Protein AF-A0A7C4GH98-F1 (afdb_monomer_lite)

Secondary structure (DSSP, 8-state):
--HHHHHHHHHHHHHHHHHHHHHHTT--HHHHHHHTT--HHHHHHHHHHHHTT--SS--HHHHHHHHHHTT--THHHHHHHHHHHTSPPHHHHHHHHHHHHHHTTS-HHHHHHHHHHHHHHHHHHHHTTPPPPPHHHHHHHHHHHHHHHHHHHHHHHHHHHHHHTTTTSS---HHHHHHHHHHHHHHHHHHHHHTTSPTTHHHHHHHHTTGGGTTTS-HHHHHHHHHHHHHHHHHHH-TTSPPPP---

pLDDT: mean 88.52, std 10.38, range [43.59, 98.62]

Sequence (248 aa):
MGRESVASGLLAGLGRRLAGLRRAAGLSQAELVRRMDRKARTAQPLVSRLERGKEPNPGLFLILDYLRACRAGPEDIAAVLRGYTSRPIASSERGTEEVARVAAGLPRRLQREVERQDWREVVCRGRSGREPEDVETRVQRARNRAAAVERRARVLATVGRELNAGTIGFEPTWVQRRVLLQHGAKVWSICLRTRRSRPGRREALLAQAPEWLKGYMPAAAVGFVQSLVVELFETMENPERPEPERRR

InterPro domains:
  IPR001387 Cro/C1-type, helix-turn-helix domain [cd00093] (15-77)
  IPR010982 Lambda repressor-like, DNA-binding domain superfamily [G3DSA:1.10.260.40] (5-80)
  IPR010982 Lambda repressor-like, DNA-binding domain superfamily [SSF47413] (12-78)

Organism: NCBI:txid2052148

Foldseek 3Di:
DDPCVLLLQLQQLQLCLLVVLCVVLVHDLQQLCVLLVHDRVPVSVVNVCSNRSNPNCQDPSNSVSSCVSSVHDPVSCVVSVCVNVVDDPPQLVLLLVLLLVLLVPDDPVLSCVLSVVSVVVQVVCVVVVHDDDGSVVSNVVSNVSRVLVVLLVVLLVVLLVCLCVCVLVDNDDPVRNVVLSVLLSVLLVLCVVCVPPDPPSSVVVLVCSCVVCVPVDDPSSSVVSNVSSVLSSVCVVPVPDPDPDPDD

Radius of gyration: 31.23 Å; chains: 1; bounding box: 67×38×84 Å

Structure (mmCIF, N/CA/C/O backbone):
data_AF-A0A7C4GH98-F1
#
_entry.id   AF-A0A7C4GH98-F1
#
loop_
_atom_site.group_PDB
_atom_site.id
_atom_site.type_symbol
_atom_site.label_atom_id
_atom_site.label_alt_id
_atom_site.label_comp_id
_atom_site.label_asym_id
_atom_site.label_entity_id
_atom_site.label_seq_id
_atom_site.pdbx_PDB_ins_code
_atom_site.Cartn_x
_atom_site.Cartn_y
_atom_site.Cartn_z
_atom_site.occupancy
_atom_site.B_iso_or_equiv
_atom_site.auth_seq_id
_atom_site.auth_comp_id
_atom_site.auth_asym_id
_atom_site.auth_atom_id
_atom_site.pdbx_PDB_model_num
ATOM 1 N N . MET A 1 1 ? -10.941 4.403 1.320 1.00 49.25 1 MET A N 1
ATOM 2 C CA . MET A 1 1 ? -11.985 4.220 2.362 1.00 49.25 1 MET A CA 1
ATOM 3 C C . MET A 1 1 ? -11.772 5.308 3.398 1.00 49.25 1 MET A C 1
ATOM 5 O O . MET A 1 1 ? -10.668 5.403 3.910 1.00 49.25 1 MET A O 1
ATOM 9 N N . GLY A 1 2 ? -12.756 6.175 3.649 1.00 59.88 2 GLY A N 1
ATOM 10 C CA . GLY A 1 2 ? -12.572 7.340 4.526 1.00 59.88 2 GLY A CA 1
ATOM 11 C C . GLY A 1 2 ? -12.254 6.953 5.976 1.00 59.88 2 GLY A C 1
ATOM 12 O O . GLY A 1 2 ? -12.732 5.928 6.459 1.00 59.88 2 GLY A O 1
ATOM 13 N N . ARG A 1 3 ? -11.472 7.782 6.686 1.00 59.00 3 ARG A N 1
ATOM 14 C CA . ARG A 1 3 ? -11.099 7.589 8.108 1.00 59.00 3 ARG A CA 1
ATOM 15 C C . ARG A 1 3 ? -12.303 7.338 9.023 1.00 59.00 3 ARG A C 1
ATOM 17 O O . ARG A 1 3 ? -12.194 6.590 9.992 1.00 59.00 3 ARG A O 1
ATOM 24 N N . GLU A 1 4 ? -13.458 7.896 8.672 1.00 64.75 4 GLU A N 1
ATOM 25 C CA . GLU A 1 4 ? -14.732 7.669 9.362 1.00 64.75 4 GLU A CA 1
ATOM 26 C C . GLU A 1 4 ? -15.140 6.190 9.380 1.00 64.75 4 GLU A C 1
ATOM 28 O O . GLU A 1 4 ? -15.624 5.697 10.395 1.00 64.75 4 GLU A O 1
ATOM 33 N N . SER A 1 5 ? -14.853 5.438 8.313 1.00 75.81 5 SER A N 1
ATOM 34 C CA . SER A 1 5 ? -15.159 4.005 8.233 1.00 75.81 5 SER A CA 1
ATOM 35 C C . SER A 1 5 ? -14.342 3.175 9.226 1.00 75.81 5 SER A C 1
ATOM 37 O O . SER A 1 5 ? -14.789 2.113 9.657 1.00 75.81 5 SER A O 1
ATOM 39 N N . VAL A 1 6 ? -13.142 3.636 9.582 1.00 77.19 6 VAL A N 1
ATOM 40 C CA . VAL A 1 6 ? -12.192 2.902 10.426 1.00 77.19 6 VAL A CA 1
ATOM 41 C C . VAL A 1 6 ? -12.518 3.080 11.901 1.00 77.19 6 VAL A C 1
ATOM 43 O O . VAL A 1 6 ? -12.674 2.092 12.619 1.00 77.19 6 VAL A O 1
ATOM 46 N N . ALA A 1 7 ? -12.661 4.333 12.337 1.00 81.00 7 ALA A N 1
ATOM 47 C CA . ALA A 1 7 ? -13.049 4.653 13.707 1.00 81.00 7 ALA A CA 1
ATOM 48 C C . ALA A 1 7 ? -14.444 4.090 14.024 1.00 81.00 7 ALA A C 1
ATOM 50 O O . ALA A 1 7 ? -14.638 3.475 15.071 1.00 81.00 7 ALA A O 1
ATOM 51 N N . SER A 1 8 ? -15.380 4.189 13.071 1.00 85.56 8 SER A N 1
ATOM 52 C CA . SER A 1 8 ? -16.706 3.569 13.175 1.00 85.56 8 SER A CA 1
ATOM 53 C C . SER A 1 8 ? -16.619 2.047 13.350 1.00 85.56 8 SER A C 1
ATOM 55 O O . SER A 1 8 ? -17.304 1.476 14.199 1.00 85.56 8 SER A O 1
ATOM 57 N N . GLY A 1 9 ? -15.705 1.381 12.633 1.00 90.81 9 GLY A N 1
ATOM 58 C CA . GLY A 1 9 ? -15.454 -0.054 12.783 1.00 90.81 9 GLY A CA 1
ATOM 59 C C . GLY A 1 9 ? -14.957 -0.448 14.180 1.00 90.81 9 GLY A C 1
ATOM 60 O O . GLY A 1 9 ? -15.476 -1.406 14.760 1.00 90.81 9 GLY A O 1
ATOM 61 N N . LEU A 1 10 ? -14.000 0.306 14.741 1.00 93.50 10 LEU A N 1
ATOM 62 C CA . LEU A 1 10 ? -13.506 0.100 16.109 1.00 93.50 10 LEU A CA 1
ATOM 63 C C . LEU A 1 10 ? -14.633 0.276 17.132 1.00 93.50 10 LEU A C 1
ATOM 65 O O . LEU A 1 10 ? -14.855 -0.617 17.949 1.00 93.50 10 LEU A O 1
ATOM 69 N N . LEU A 1 11 ? -15.355 1.398 17.077 1.00 95.50 11 LEU A N 1
ATOM 70 C CA . LEU A 1 11 ? -16.422 1.708 18.030 1.00 95.50 11 LEU A CA 1
ATOM 71 C C . LEU A 1 11 ? -17.551 0.677 17.960 1.00 95.50 11 LEU A C 1
ATOM 73 O O . LEU A 1 11 ? -18.023 0.210 18.995 1.00 95.50 11 LEU A O 1
ATOM 77 N N . ALA A 1 12 ? -17.946 0.253 16.757 1.00 95.56 12 ALA A N 1
ATOM 78 C CA . ALA A 1 12 ? -18.945 -0.794 16.575 1.00 95.56 12 ALA A CA 1
ATOM 79 C C . ALA A 1 12 ? -18.469 -2.152 17.119 1.00 95.56 12 ALA A C 1
ATOM 81 O O . ALA A 1 12 ? -19.243 -2.870 17.754 1.00 95.56 12 ALA A O 1
ATOM 82 N N . GLY A 1 13 ? -17.200 -2.512 16.890 1.00 95.88 13 GLY A N 1
ATOM 83 C CA . GLY A 1 13 ? -16.595 -3.728 17.437 1.00 95.88 13 GLY A CA 1
ATOM 84 C C . GLY A 1 13 ? -16.538 -3.717 18.964 1.00 95.88 13 GLY A C 1
ATOM 85 O O . GLY A 1 13 ? -16.956 -4.683 19.606 1.00 95.88 13 GLY A O 1
ATOM 86 N N . LEU A 1 14 ? -16.091 -2.601 19.541 1.00 97.50 14 LEU A N 1
ATOM 87 C CA . LEU A 1 14 ? -16.014 -2.394 20.983 1.00 97.50 14 LEU A CA 1
ATOM 88 C C . LEU A 1 14 ? -17.406 -2.428 21.621 1.00 97.50 14 LEU A C 1
ATOM 90 O O . LEU A 1 14 ? -17.615 -3.170 22.575 1.00 97.50 14 LEU A O 1
ATOM 94 N N . GLY A 1 15 ? -18.374 -1.700 21.060 1.00 97.88 15 GLY A N 1
ATOM 95 C CA . GLY A 1 15 ? -19.752 -1.664 21.551 1.00 97.88 15 GLY A CA 1
ATOM 96 C C . GLY A 1 15 ? -20.399 -3.048 21.587 1.00 97.88 15 GLY A C 1
ATOM 97 O O . GLY A 1 15 ? -20.938 -3.449 22.621 1.00 97.88 15 GLY A O 1
ATOM 98 N N . ARG A 1 16 ? -20.263 -3.831 20.504 1.00 98.25 16 ARG A N 1
ATOM 99 C CA . ARG A 1 16 ? -20.743 -5.224 20.468 1.00 98.25 16 ARG A CA 1
ATOM 100 C C . ARG A 1 16 ? -20.085 -6.085 21.541 1.00 98.25 16 ARG A C 1
ATOM 102 O O . ARG A 1 16 ? -20.775 -6.882 22.178 1.00 98.25 16 ARG A O 1
ATOM 109 N N . ARG A 1 17 ? -18.772 -5.935 21.747 1.00 98.25 17 ARG A N 1
ATOM 110 C CA . ARG A 1 17 ? -18.044 -6.701 22.763 1.00 98.25 17 ARG A CA 1
ATOM 111 C C . ARG A 1 17 ? -18.504 -6.339 24.175 1.00 98.25 17 ARG A C 1
ATOM 113 O O . ARG A 1 17 ? -18.810 -7.247 24.941 1.00 98.25 17 ARG A O 1
ATOM 120 N N . LEU A 1 18 ? -18.633 -5.049 24.487 1.00 98.44 18 LEU A N 1
ATOM 121 C CA . LEU A 1 18 ? -19.145 -4.562 25.773 1.00 98.44 18 LEU A CA 1
ATOM 122 C C . LEU A 1 18 ? -20.570 -5.067 26.042 1.00 98.44 18 LEU A C 1
ATOM 124 O O . LEU A 1 18 ? -20.832 -5.624 27.105 1.00 98.44 18 LEU A O 1
ATOM 128 N N . ALA A 1 19 ? -21.461 -4.987 25.048 1.00 98.56 19 ALA A N 1
ATOM 129 C CA . ALA A 1 19 ? -22.816 -5.526 25.157 1.00 98.56 19 ALA A CA 1
ATOM 130 C C . ALA A 1 19 ? -22.821 -7.038 25.444 1.00 98.56 19 ALA A C 1
ATOM 132 O O . ALA A 1 19 ? -23.647 -7.519 26.220 1.00 98.56 19 ALA A O 1
ATOM 133 N N . GLY A 1 20 ? -21.900 -7.788 24.829 1.00 98.44 20 GLY A N 1
ATOM 134 C CA . GLY A 1 20 ? -21.694 -9.209 25.105 1.00 98.44 20 GLY A CA 1
ATOM 135 C C . GLY A 1 20 ? -21.276 -9.472 26.553 1.00 98.44 20 GLY A C 1
ATOM 136 O O . GLY A 1 20 ? -21.886 -10.311 27.209 1.00 98.44 20 GLY A O 1
ATOM 137 N N . LEU A 1 21 ? -20.304 -8.712 27.071 1.00 98.44 21 LEU A N 1
ATOM 138 C CA . LEU A 1 21 ? -19.835 -8.823 28.460 1.00 98.44 21 LEU A CA 1
ATOM 139 C C . LEU A 1 21 ? -20.946 -8.513 29.467 1.00 98.44 21 LEU A C 1
ATOM 141 O O . LEU A 1 21 ? -21.142 -9.267 30.417 1.00 98.44 21 LEU A O 1
ATOM 145 N N . ARG A 1 22 ? -21.738 -7.463 29.224 1.00 98.62 22 ARG A N 1
ATOM 146 C CA . ARG A 1 22 ? -22.891 -7.136 30.073 1.00 98.62 22 ARG A CA 1
ATOM 147 C C . ARG A 1 22 ? -23.906 -8.278 30.125 1.00 98.62 22 ARG A C 1
ATOM 149 O O . ARG A 1 22 ? -24.389 -8.613 31.204 1.00 98.62 22 ARG A O 1
ATOM 156 N N . ARG A 1 23 ? -24.244 -8.867 28.971 1.00 98.62 23 ARG A N 1
ATOM 15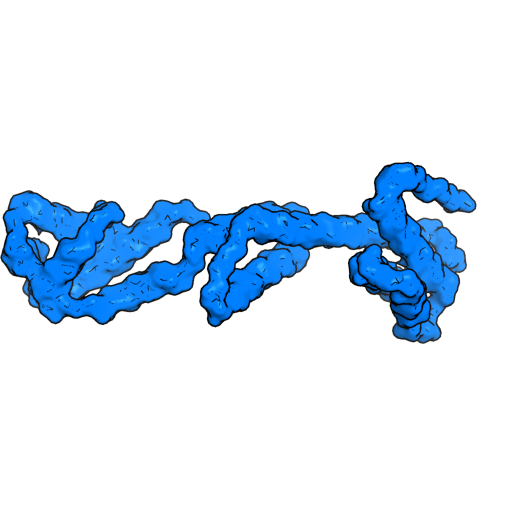7 C CA . ARG A 1 23 ? -25.183 -10.001 28.910 1.00 98.62 23 ARG A CA 1
ATOM 158 C C . ARG A 1 23 ? -24.624 -11.237 29.611 1.00 98.62 23 ARG A C 1
ATOM 160 O O . ARG A 1 23 ? -25.370 -11.881 30.335 1.00 98.62 23 ARG A O 1
ATOM 167 N N . ALA A 1 24 ? -23.334 -11.531 29.445 1.00 98.31 24 ALA A N 1
ATOM 168 C CA . ALA A 1 24 ? -22.670 -12.636 30.138 1.00 98.31 24 ALA A CA 1
ATOM 169 C C . ALA A 1 24 ? -22.674 -12.453 31.667 1.00 98.31 24 ALA A C 1
ATOM 171 O O . ALA A 1 24 ? -22.815 -13.422 32.403 1.00 98.31 24 ALA A O 1
ATOM 172 N N . ALA A 1 25 ? -22.600 -11.207 32.144 1.00 98.06 25 ALA A N 1
ATOM 173 C CA . ALA A 1 25 ? -22.738 -10.866 33.558 1.00 98.06 25 ALA A CA 1
ATOM 174 C C . ALA A 1 25 ? -24.197 -10.866 34.070 1.00 98.06 25 ALA A C 1
ATOM 176 O O . ALA A 1 25 ? -24.424 -10.563 35.242 1.00 98.06 25 ALA A O 1
ATOM 177 N N . GLY A 1 26 ? -25.185 -11.153 33.211 1.00 98.19 26 GLY A N 1
ATOM 178 C CA . GLY A 1 26 ? -26.606 -11.182 33.572 1.00 98.19 26 GLY A CA 1
ATOM 179 C C . GLY A 1 26 ? -27.212 -9.810 33.878 1.00 98.19 26 GLY A C 1
ATOM 180 O O . GLY A 1 26 ? -28.194 -9.734 34.605 1.00 98.19 26 GLY A O 1
ATOM 181 N N . LEU A 1 27 ? -26.631 -8.718 33.365 1.00 98.12 27 LEU A N 1
ATOM 182 C CA . LEU A 1 27 ? -27.070 -7.357 33.689 1.00 98.12 27 LEU A CA 1
ATOM 183 C C . LEU A 1 27 ? -27.956 -6.762 32.598 1.00 98.12 27 LEU A C 1
ATOM 185 O O . LEU A 1 27 ? -27.604 -6.751 31.417 1.00 98.12 27 LEU A O 1
ATOM 189 N N . SER A 1 28 ? -29.068 -6.147 32.987 1.00 97.69 28 SER A N 1
ATOM 190 C CA . SER A 1 28 ? -29.766 -5.160 32.161 1.00 97.69 28 SER A CA 1
ATOM 191 C C . SER A 1 28 ? -28.953 -3.860 32.053 1.00 97.69 28 SER A C 1
ATOM 193 O O . SER A 1 28 ? -28.038 -3.596 32.836 1.00 97.69 28 SER A O 1
ATOM 195 N N . GLN A 1 29 ? -29.284 -2.999 31.084 1.00 97.38 29 GLN A N 1
ATOM 196 C CA . GLN A 1 29 ? -28.626 -1.689 30.969 1.00 97.38 29 GLN A CA 1
ATOM 197 C C . GLN A 1 29 ? -28.879 -0.805 32.202 1.00 97.38 29 GLN A C 1
ATOM 199 O O . GLN A 1 29 ? -27.980 -0.087 32.631 1.00 97.38 29 GLN A O 1
ATOM 204 N N . ALA A 1 30 ? -30.073 -0.877 32.800 1.00 95.94 30 ALA A N 1
ATOM 205 C CA . ALA A 1 30 ? -30.405 -0.124 34.009 1.00 95.94 30 ALA A CA 1
ATOM 206 C C . ALA A 1 30 ? -29.593 -0.601 35.228 1.00 95.94 30 ALA A C 1
ATOM 208 O O . ALA A 1 30 ? -29.089 0.214 35.998 1.00 95.94 30 ALA A O 1
ATOM 209 N N . GLU A 1 31 ? -29.413 -1.915 35.390 1.00 97.44 31 GLU A N 1
ATOM 210 C CA . GLU A 1 31 ? -28.575 -2.482 36.457 1.00 97.44 31 GLU A CA 1
ATOM 211 C C . GLU A 1 31 ? -27.106 -2.135 36.293 1.00 97.44 31 GLU A C 1
ATOM 213 O O . GLU A 1 31 ? -26.454 -1.785 37.275 1.00 97.44 31 GLU A O 1
ATOM 218 N N . LEU A 1 32 ? -26.597 -2.185 35.061 1.00 98.00 32 LEU A N 1
ATOM 219 C CA . LEU A 1 32 ? -25.231 -1.776 34.772 1.00 98.00 32 LEU A CA 1
ATOM 220 C C . LEU A 1 32 ? -24.990 -0.324 35.203 1.00 98.00 32 LEU A C 1
ATOM 222 O O . LEU A 1 32 ? -24.024 -0.046 35.905 1.00 98.00 32 LEU A O 1
ATOM 226 N N . VAL A 1 33 ? -25.893 0.591 34.838 1.00 97.50 33 VAL A N 1
ATOM 227 C CA . VAL A 1 33 ? -25.793 2.008 35.215 1.00 97.50 33 VAL A CA 1
ATOM 228 C C . VAL A 1 33 ? -25.777 2.196 36.734 1.00 97.50 33 VAL A C 1
ATOM 230 O O . VAL A 1 33 ? -24.970 2.979 37.234 1.00 97.50 33 VAL A O 1
ATOM 233 N N . ARG A 1 34 ? -26.612 1.445 37.467 1.00 95.94 34 ARG A N 1
ATOM 234 C CA . ARG A 1 34 ? -26.598 1.440 38.939 1.00 95.94 34 ARG A CA 1
ATOM 235 C C . ARG A 1 34 ? -25.253 0.958 39.490 1.00 95.94 34 ARG A C 1
ATOM 237 O O . ARG A 1 34 ? -24.711 1.591 40.385 1.00 95.94 34 ARG A O 1
ATOM 244 N N . ARG A 1 35 ? -24.680 -0.115 38.933 1.00 97.19 35 ARG A N 1
ATOM 245 C CA . ARG A 1 35 ? -23.370 -0.648 39.359 1.00 97.19 35 ARG A CA 1
ATOM 246 C C . ARG A 1 35 ? -22.188 0.259 39.028 1.00 97.19 35 ARG A C 1
ATOM 248 O O . ARG A 1 35 ? -21.173 0.193 39.708 1.00 97.19 35 ARG A O 1
ATOM 255 N N . MET A 1 36 ? -22.308 1.079 37.991 1.00 96.69 36 MET A N 1
ATOM 256 C CA . MET A 1 36 ? -21.314 2.098 37.652 1.00 96.69 36 MET A CA 1
ATOM 257 C C . MET A 1 36 ? -21.401 3.339 38.557 1.00 96.69 36 MET A C 1
ATOM 259 O O . MET A 1 36 ? -20.630 4.267 38.342 1.00 96.69 36 MET A O 1
ATOM 263 N N . ASP A 1 37 ? -22.343 3.378 39.509 1.00 94.75 37 ASP A N 1
ATOM 264 C CA . ASP A 1 37 ? -22.640 4.529 40.373 1.00 94.75 37 ASP A CA 1
ATOM 265 C C . ASP A 1 37 ? -22.916 5.821 39.580 1.00 94.75 37 ASP A C 1
ATOM 267 O O . ASP A 1 37 ? -22.396 6.906 39.841 1.00 94.75 37 ASP A O 1
ATOM 271 N N . ARG A 1 38 ? -23.724 5.699 38.518 1.00 90.56 38 ARG A N 1
ATOM 272 C CA . ARG A 1 38 ? -24.094 6.826 37.649 1.00 90.56 38 ARG A CA 1
ATOM 273 C C . ARG A 1 38 ? -25.588 7.107 37.716 1.00 90.56 38 ARG A C 1
ATOM 275 O O . ARG A 1 38 ? -26.419 6.204 37.790 1.00 90.56 38 ARG A O 1
ATOM 282 N N . LYS A 1 39 ? -25.953 8.388 37.608 1.00 83.94 39 LYS A N 1
ATOM 283 C CA . LYS A 1 39 ? -27.355 8.837 37.606 1.00 83.94 39 LYS A CA 1
ATOM 284 C C . LYS A 1 39 ? -28.126 8.220 36.428 1.00 83.94 39 LYS A C 1
ATOM 286 O O . LYS A 1 39 ? -27.838 8.509 35.265 1.00 83.94 39 LYS A O 1
ATOM 291 N N . ALA A 1 40 ? -29.145 7.414 36.736 1.00 71.06 40 ALA A N 1
ATOM 292 C CA . ALA A 1 40 ? -29.865 6.578 35.770 1.00 71.06 40 ALA A CA 1
ATOM 293 C C . ALA A 1 40 ? -30.424 7.339 34.553 1.00 71.06 40 ALA A C 1
ATOM 295 O O . ALA A 1 40 ? -30.266 6.886 33.418 1.00 71.06 40 ALA A O 1
ATOM 296 N N . ARG A 1 41 ? -31.013 8.525 34.780 1.00 74.50 41 ARG A N 1
ATOM 297 C CA . ARG A 1 41 ? -31.737 9.296 33.751 1.00 74.50 41 ARG A CA 1
ATOM 298 C C . ARG A 1 41 ? -30.869 9.690 32.551 1.00 74.50 41 ARG A C 1
ATOM 300 O O . ARG A 1 41 ? -31.377 9.776 31.439 1.00 74.50 41 ARG A O 1
ATOM 307 N N . THR A 1 42 ? -29.574 9.926 32.755 1.00 85.50 42 THR A N 1
ATOM 308 C CA . THR A 1 42 ? -28.646 10.346 31.689 1.00 85.50 42 THR A CA 1
ATOM 309 C C . THR A 1 42 ? -27.692 9.235 31.262 1.00 85.50 42 THR A C 1
ATOM 311 O O . THR A 1 42 ? -27.236 9.218 30.117 1.00 85.50 42 THR A O 1
ATOM 314 N N . ALA A 1 43 ? -27.415 8.278 32.147 1.00 90.06 43 ALA A N 1
ATOM 315 C CA . ALA A 1 43 ? -26.436 7.231 31.892 1.00 90.06 43 ALA A CA 1
ATOM 316 C C . ALA A 1 43 ? -26.988 6.047 31.078 1.00 90.06 43 ALA A C 1
ATOM 318 O O . ALA A 1 43 ? -26.228 5.426 30.338 1.00 90.06 43 ALA A O 1
ATOM 319 N N . GLN A 1 44 ? -28.294 5.754 31.121 1.00 94.25 44 GLN A N 1
ATOM 320 C CA . GLN A 1 44 ? -28.849 4.659 30.313 1.00 94.25 44 GLN A CA 1
ATOM 321 C C . GLN A 1 44 ? -28.786 4.933 28.792 1.00 94.25 44 GLN A C 1
ATOM 323 O O . GLN A 1 44 ? -28.313 4.059 28.058 1.00 94.25 44 GLN A O 1
ATOM 328 N N . PRO A 1 45 ? -29.154 6.129 28.276 1.00 96.31 45 PRO A N 1
ATOM 329 C CA . PRO A 1 45 ? -28.939 6.462 26.865 1.00 96.31 45 PRO A CA 1
ATOM 330 C C . PRO A 1 45 ? -27.463 6.418 26.450 1.00 96.31 45 PRO A C 1
ATOM 332 O O . PRO A 1 45 ? -27.158 5.999 25.333 1.00 96.31 45 PRO A O 1
ATOM 335 N N . LEU A 1 46 ? -26.550 6.811 27.348 1.00 95.88 46 LEU A N 1
ATOM 336 C CA . LEU A 1 46 ? -25.103 6.733 27.131 1.00 95.88 46 LEU A CA 1
ATOM 337 C C . LEU A 1 46 ? -24.646 5.280 26.947 1.00 95.88 46 LEU A C 1
ATOM 339 O O . LEU A 1 46 ? -24.010 4.972 25.943 1.00 95.88 46 LEU A O 1
ATOM 343 N N . VAL A 1 47 ? -25.032 4.374 27.852 1.00 97.06 47 VAL A N 1
ATOM 344 C CA . VAL A 1 47 ? -24.748 2.931 27.733 1.00 97.06 47 VAL A CA 1
ATOM 345 C C . VAL A 1 47 ? -25.313 2.367 26.427 1.00 97.06 47 VAL A C 1
ATOM 347 O O . VAL A 1 47 ? -24.622 1.648 25.709 1.00 97.06 47 VAL A O 1
ATOM 350 N N . SER A 1 48 ? -26.539 2.749 26.059 1.00 97.56 48 SER A N 1
ATOM 351 C CA . SER A 1 48 ? -27.161 2.324 24.799 1.00 97.56 48 SER A CA 1
ATOM 352 C C . SER A 1 48 ? -26.412 2.822 23.554 1.00 97.56 48 SER A C 1
ATOM 354 O O . SER A 1 48 ? -26.320 2.105 22.554 1.00 97.56 48 SER A O 1
ATOM 356 N N . ARG A 1 49 ? -25.868 4.046 23.560 1.00 97.50 49 ARG A N 1
ATOM 357 C CA . ARG A 1 49 ? -25.007 4.531 22.465 1.00 97.50 49 ARG A CA 1
ATOM 358 C C . ARG A 1 49 ? -23.665 3.809 22.446 1.00 97.50 49 ARG A C 1
ATOM 360 O O . ARG A 1 49 ? -23.247 3.382 21.371 1.00 97.50 49 ARG A O 1
ATOM 367 N N . LEU A 1 50 ? -23.046 3.617 23.609 1.00 97.56 50 LEU A N 1
ATOM 368 C CA . LEU A 1 50 ? -21.772 2.918 23.762 1.00 97.56 50 LEU A CA 1
ATOM 369 C C . LEU A 1 50 ? -21.846 1.487 23.209 1.00 97.56 50 LEU A C 1
ATOM 371 O O . LEU A 1 50 ? -21.043 1.115 22.361 1.00 97.56 50 LEU A O 1
ATOM 375 N N . GLU A 1 51 ? -22.865 0.716 23.597 1.00 98.38 51 GLU A N 1
ATOM 376 C CA . GLU A 1 51 ? -23.081 -0.665 23.129 1.00 98.38 51 GLU A CA 1
ATOM 377 C C . GLU A 1 51 ? -23.346 -0.767 21.621 1.00 98.38 51 GLU A C 1
ATOM 379 O O . GLU A 1 51 ? -23.063 -1.789 20.998 1.00 98.38 51 GLU A O 1
ATOM 384 N N . ARG A 1 52 ? -23.870 0.298 21.008 1.00 97.81 52 ARG A N 1
ATOM 385 C CA . ARG A 1 52 ? -24.084 0.375 19.556 1.00 97.81 52 ARG A CA 1
ATOM 386 C C . ARG A 1 52 ? -22.874 0.922 18.797 1.00 97.81 52 ARG A C 1
ATOM 388 O O . ARG A 1 52 ? -22.952 1.040 17.578 1.00 97.81 52 ARG A O 1
ATOM 395 N N . GLY A 1 53 ? -21.796 1.294 19.491 1.00 96.88 53 GLY A N 1
ATOM 396 C CA . GLY A 1 53 ? -20.649 1.976 18.889 1.00 96.88 53 GLY A CA 1
ATOM 397 C C . GLY A 1 53 ? -20.978 3.372 18.355 1.00 96.88 53 GLY A C 1
ATOM 398 O O . GLY A 1 53 ? -20.305 3.859 17.456 1.00 96.88 53 GLY A O 1
ATOM 399 N N . LYS A 1 54 ? -22.042 3.998 18.870 1.00 96.56 54 LYS A N 1
ATOM 400 C CA . LYS A 1 54 ? -22.517 5.334 18.472 1.00 96.56 54 LYS A CA 1
ATOM 401 C C . LYS A 1 54 ? -22.033 6.447 19.400 1.00 96.56 54 LYS A C 1
ATOM 403 O O . LYS A 1 54 ? -22.423 7.594 19.221 1.00 96.56 54 LYS A O 1
ATOM 408 N N . GLU A 1 55 ? -21.244 6.108 20.414 1.00 96.00 55 GLU A N 1
ATOM 409 C CA . GLU A 1 55 ? -20.592 7.091 21.272 1.00 96.00 55 GLU A CA 1
ATOM 410 C C . GLU A 1 55 ? -19.244 7.458 20.626 1.00 96.00 55 GLU A C 1
ATOM 412 O O . GLU A 1 55 ? -18.387 6.580 20.538 1.00 96.00 55 GLU A O 1
ATOM 417 N N . PRO A 1 56 ? -19.058 8.689 20.111 1.00 88.12 56 PRO A N 1
ATOM 418 C CA . PRO A 1 56 ? -17.922 9.027 19.248 1.00 88.12 56 PRO A CA 1
ATOM 419 C C . PRO A 1 56 ? -16.585 9.058 19.993 1.00 88.12 56 PRO A C 1
ATOM 421 O O . PRO A 1 56 ? -15.559 8.735 19.407 1.00 88.12 56 PRO A O 1
ATOM 424 N N . ASN A 1 57 ? -16.598 9.413 21.281 1.00 91.88 57 ASN A N 1
ATOM 425 C CA . ASN A 1 57 ? -15.400 9.541 22.110 1.00 91.88 57 ASN A CA 1
ATOM 426 C C . ASN A 1 57 ? -15.663 8.980 23.515 1.00 91.88 57 ASN A C 1
ATOM 428 O O . ASN A 1 57 ? -15.783 9.746 24.476 1.00 91.88 57 ASN A O 1
ATOM 432 N N . PRO A 1 58 ? -15.801 7.651 23.666 1.00 93.88 58 PRO A N 1
ATOM 433 C CA . PRO A 1 58 ? -15.990 7.067 24.981 1.00 93.88 58 PRO A CA 1
ATOM 434 C C . PRO A 1 58 ? -14.715 7.276 25.804 1.00 93.88 58 PRO A C 1
ATOM 436 O O . PRO A 1 58 ? -13.651 6.762 25.464 1.00 93.88 58 PRO A O 1
ATOM 439 N N . GLY A 1 59 ? -14.814 8.049 26.887 1.00 95.31 59 GLY A N 1
ATOM 440 C CA . GLY A 1 59 ? -13.682 8.268 27.784 1.00 95.31 59 GLY A CA 1
ATOM 441 C C . GLY A 1 59 ? -13.178 6.949 28.376 1.00 95.31 59 GLY A C 1
ATOM 442 O O . GLY A 1 59 ? -13.975 6.066 28.698 1.00 95.31 59 GLY A O 1
ATOM 443 N N . LEU A 1 60 ? -11.863 6.820 28.570 1.00 96.31 60 LEU A N 1
ATOM 444 C CA . LEU A 1 60 ? -11.251 5.594 29.097 1.00 96.31 60 LEU A CA 1
ATOM 445 C C . LEU A 1 60 ? -11.889 5.154 30.425 1.00 96.31 60 LEU A C 1
ATOM 447 O O . LEU A 1 60 ? -12.240 3.989 30.583 1.00 96.31 60 LEU A O 1
ATOM 451 N N . PHE A 1 61 ? -12.132 6.095 31.342 1.00 96.31 61 PHE A N 1
ATOM 452 C CA . PHE A 1 61 ? -12.781 5.811 32.625 1.00 96.31 61 PHE A CA 1
ATOM 453 C C . PHE A 1 61 ? -14.198 5.248 32.477 1.00 96.31 61 PHE A C 1
ATOM 455 O O . PHE A 1 61 ? -14.575 4.367 33.237 1.00 96.31 61 PHE A O 1
ATOM 462 N N . LEU A 1 62 ? -14.964 5.685 31.470 1.00 96.50 62 LEU A N 1
ATOM 463 C CA . LEU A 1 62 ? -16.292 5.129 31.201 1.00 96.50 62 LEU A CA 1
ATOM 464 C C . LEU A 1 62 ? -16.201 3.647 30.815 1.00 96.50 62 LEU A C 1
ATOM 466 O O . LEU A 1 62 ? -17.008 2.842 31.275 1.00 96.50 62 LEU A O 1
ATOM 470 N N . ILE A 1 63 ? -15.217 3.292 29.985 1.00 97.75 63 ILE A N 1
ATOM 471 C CA . ILE A 1 63 ? -14.976 1.906 29.566 1.00 97.75 63 ILE A CA 1
ATOM 472 C C . ILE A 1 63 ? -14.517 1.070 30.767 1.00 97.75 63 ILE A C 1
ATOM 474 O O . ILE A 1 63 ? -15.031 -0.025 30.978 1.00 97.75 63 ILE A O 1
ATOM 478 N N . LEU A 1 64 ? -13.596 1.586 31.584 1.00 97.75 64 LEU A N 1
ATOM 479 C CA . LEU A 1 64 ? -13.101 0.884 32.771 1.00 97.75 64 LEU A CA 1
ATOM 480 C C . LEU A 1 64 ? -14.196 0.684 33.830 1.00 97.75 64 LEU A C 1
ATOM 482 O O . LEU A 1 64 ? -14.317 -0.414 34.370 1.00 97.75 64 LEU A O 1
ATOM 486 N N . ASP A 1 65 ? -15.039 1.690 34.074 1.00 97.75 65 ASP A N 1
ATOM 487 C CA . ASP A 1 65 ? -16.214 1.567 34.946 1.00 97.75 65 ASP A CA 1
ATOM 488 C C . ASP A 1 65 ? -17.182 0.496 34.436 1.00 97.75 65 ASP A C 1
ATOM 490 O O . ASP A 1 65 ? -17.695 -0.299 35.224 1.00 97.75 65 ASP A O 1
ATOM 494 N N . TYR A 1 66 ? -17.413 0.452 33.119 1.00 98.38 66 TYR A N 1
ATOM 495 C CA . TYR A 1 66 ? -18.269 -0.549 32.483 1.00 98.38 66 TYR A CA 1
ATOM 496 C C . TYR A 1 66 ? -17.723 -1.961 32.723 1.00 98.38 66 TYR A C 1
ATOM 498 O O . TYR A 1 66 ? -18.462 -2.845 33.163 1.00 98.38 66 TYR A O 1
ATOM 506 N N . LEU A 1 67 ? -16.430 -2.175 32.451 1.00 98.38 67 LEU A N 1
ATOM 507 C CA . LEU A 1 67 ? -15.766 -3.465 32.655 1.00 98.38 67 LEU A CA 1
ATOM 508 C C . LEU A 1 67 ? -15.819 -3.878 34.130 1.00 98.38 67 LEU A C 1
ATOM 510 O O . LEU A 1 67 ? -16.269 -4.982 34.434 1.00 98.38 67 LEU A O 1
ATOM 514 N N . ARG A 1 68 ? -15.485 -2.961 35.047 1.00 98.12 68 ARG A N 1
ATOM 515 C CA . ARG A 1 68 ? -15.560 -3.177 36.500 1.00 98.12 68 ARG A CA 1
ATOM 516 C C . ARG A 1 68 ? -16.965 -3.585 36.946 1.00 98.12 68 ARG A C 1
ATOM 518 O O . ARG A 1 68 ? -17.112 -4.561 37.679 1.00 98.12 68 ARG A O 1
ATOM 525 N N . ALA A 1 69 ? -18.005 -2.900 36.469 1.00 98.06 69 ALA A N 1
ATOM 526 C CA . ALA A 1 69 ? -19.396 -3.215 36.798 1.00 98.06 69 ALA A CA 1
ATOM 527 C C . ALA A 1 69 ? -19.850 -4.594 36.269 1.00 98.06 69 ALA A C 1
ATOM 529 O O . ALA A 1 69 ? -20.699 -5.249 36.890 1.00 98.06 69 ALA A O 1
ATOM 530 N N . CYS A 1 70 ? -19.249 -5.057 35.167 1.00 98.38 70 CYS A N 1
ATOM 531 C CA . CYS A 1 70 ? -19.437 -6.398 34.606 1.00 98.38 70 CYS A CA 1
ATOM 532 C C . CYS A 1 70 ? -18.503 -7.463 35.212 1.00 98.38 70 CYS A C 1
ATOM 534 O O . CYS A 1 70 ? -18.617 -8.624 34.830 1.00 98.38 70 CYS A O 1
ATOM 536 N N . ARG A 1 71 ? -17.594 -7.097 36.132 1.00 98.12 71 ARG A N 1
ATOM 537 C CA . ARG A 1 71 ? -16.495 -7.957 36.623 1.00 98.12 71 ARG A CA 1
ATOM 538 C C . ARG A 1 71 ? -15.599 -8.504 35.497 1.00 98.12 71 ARG A C 1
ATOM 540 O O . ARG A 1 71 ? -15.084 -9.611 35.596 1.00 98.12 71 ARG A O 1
ATOM 547 N N . ALA A 1 72 ? -15.429 -7.720 34.437 1.00 98.25 72 ALA A N 1
ATOM 548 C CA . ALA A 1 72 ? -14.552 -7.998 33.304 1.00 98.25 72 ALA A CA 1
ATOM 549 C C . ALA A 1 72 ? -13.236 -7.209 33.423 1.00 98.25 72 ALA A C 1
ATOM 551 O O . ALA A 1 72 ? -13.165 -6.204 34.137 1.00 98.25 72 ALA A O 1
ATOM 552 N N . GLY A 1 73 ? -12.204 -7.645 32.700 1.00 97.69 73 GLY A N 1
ATOM 553 C CA . GLY A 1 73 ? -10.890 -7.002 32.651 1.00 97.69 73 GLY A CA 1
ATOM 554 C C . GLY A 1 73 ? -10.534 -6.438 31.267 1.00 97.69 73 GLY A C 1
ATOM 555 O O . GLY A 1 73 ? -11.247 -6.667 30.289 1.00 97.69 73 GLY A O 1
ATOM 556 N N . PRO A 1 74 ? -9.408 -5.712 31.137 1.00 97.69 74 PRO A N 1
ATOM 557 C CA . PRO A 1 74 ? -8.929 -5.211 29.843 1.00 97.69 74 PRO A CA 1
ATOM 558 C C . PRO A 1 74 ? -8.700 -6.312 28.795 1.00 97.69 74 PRO A C 1
ATOM 560 O O . PRO A 1 74 ? -8.929 -6.087 27.605 1.00 97.69 74 PRO A O 1
ATOM 563 N N . GLU A 1 75 ? -8.314 -7.518 29.223 1.00 97.81 75 GLU A N 1
ATOM 564 C CA . GLU A 1 75 ? -8.115 -8.670 28.332 1.00 97.81 75 GLU A CA 1
ATOM 565 C C . GLU A 1 75 ? -9.380 -9.053 27.559 1.00 97.81 75 GLU A C 1
ATOM 567 O O . GLU A 1 75 ? -9.308 -9.462 26.397 1.00 97.81 75 GLU A O 1
ATOM 572 N N . ASP A 1 76 ? -10.556 -8.809 28.140 1.00 98.12 76 ASP A N 1
ATOM 573 C CA . ASP A 1 76 ? -11.830 -9.098 27.496 1.00 98.12 76 ASP A CA 1
ATOM 574 C C . ASP A 1 76 ? -12.087 -8.230 26.264 1.00 98.12 76 ASP A C 1
ATOM 576 O O . ASP A 1 76 ? -12.857 -8.629 25.391 1.00 98.12 76 ASP A O 1
ATOM 580 N N . ILE A 1 77 ? -11.453 -7.061 26.157 1.00 97.75 77 ILE A N 1
ATOM 581 C CA . ILE A 1 77 ? -11.548 -6.180 24.984 1.00 97.75 77 ILE A CA 1
ATOM 582 C C . ILE A 1 77 ? -10.246 -6.127 24.178 1.00 97.75 77 ILE A C 1
ATOM 584 O O . ILE A 1 77 ? -10.218 -5.533 23.097 1.00 97.75 77 ILE A O 1
ATOM 588 N N . ALA A 1 78 ? -9.180 -6.780 24.648 1.00 96.19 78 ALA A N 1
ATOM 589 C CA . ALA A 1 78 ? -7.852 -6.677 24.057 1.00 96.19 78 ALA A CA 1
ATOM 590 C C . ALA A 1 78 ? -7.812 -7.148 22.598 1.00 96.19 78 ALA A C 1
ATOM 592 O O . ALA A 1 78 ? -7.105 -6.557 21.792 1.00 96.19 78 ALA A O 1
ATOM 593 N N . ALA A 1 79 ? -8.610 -8.148 22.211 1.00 95.25 79 ALA A N 1
ATOM 594 C CA . ALA A 1 79 ? -8.703 -8.578 20.813 1.00 95.25 79 ALA A CA 1
ATOM 595 C C . ALA A 1 79 ? -9.209 -7.462 19.877 1.00 95.25 79 ALA A C 1
ATOM 597 O O . ALA A 1 79 ? -8.668 -7.280 18.787 1.00 95.25 79 ALA A O 1
ATOM 598 N N . VAL A 1 80 ? -10.204 -6.682 20.317 1.00 95.50 80 VAL A N 1
ATOM 599 C CA . VAL A 1 80 ? -10.743 -5.547 19.550 1.00 95.50 80 VAL A CA 1
ATOM 600 C C . VAL A 1 80 ? -9.688 -4.448 19.427 1.00 95.50 80 VAL A C 1
ATOM 602 O O . VAL A 1 80 ? -9.452 -3.936 18.333 1.00 95.50 80 VAL A O 1
ATOM 605 N N . LEU A 1 81 ? -9.012 -4.130 20.536 1.00 94.56 81 LEU A N 1
ATOM 606 C CA . LEU A 1 81 ? -7.959 -3.115 20.560 1.00 94.56 81 LEU A CA 1
ATOM 607 C C . LEU A 1 81 ? -6.757 -3.524 19.700 1.00 94.56 81 LEU A C 1
ATOM 609 O O . LEU A 1 81 ? -6.310 -2.725 18.885 1.00 94.56 81 LEU A O 1
ATOM 613 N N . ARG A 1 82 ? -6.298 -4.780 19.798 1.00 92.25 82 ARG A N 1
ATOM 614 C CA . ARG A 1 82 ? -5.229 -5.345 18.954 1.00 92.25 82 ARG A CA 1
ATOM 615 C C . ARG A 1 82 ? -5.582 -5.287 17.471 1.00 92.25 82 ARG A C 1
ATOM 617 O O . ARG A 1 82 ? -4.726 -4.962 16.652 1.00 92.25 82 ARG A O 1
ATOM 624 N N . GLY A 1 83 ? -6.836 -5.555 17.107 1.00 89.00 83 GLY A N 1
ATOM 625 C CA . GLY A 1 83 ? -7.301 -5.417 15.724 1.00 89.00 83 GLY A CA 1
ATOM 626 C C . GLY A 1 83 ? -7.160 -3.991 15.181 1.00 89.00 83 GLY A C 1
ATOM 627 O O . GLY A 1 83 ? -6.856 -3.805 14.008 1.00 89.00 83 GLY A O 1
ATOM 628 N N . TYR A 1 84 ? -7.326 -2.977 16.031 1.00 89.56 84 TYR A N 1
ATOM 629 C CA . TYR A 1 84 ? -7.127 -1.582 15.644 1.00 89.56 84 TYR A CA 1
ATOM 630 C C . TYR A 1 84 ? -5.654 -1.164 15.662 1.00 89.56 84 TYR A C 1
ATOM 632 O O . TYR A 1 84 ? -5.183 -0.562 14.702 1.00 89.56 84 TYR A O 1
ATOM 640 N N . THR A 1 85 ? -4.909 -1.505 16.715 1.00 89.12 85 THR A N 1
ATOM 641 C CA . THR A 1 85 ? -3.501 -1.099 16.868 1.00 89.12 85 THR A CA 1
ATOM 642 C C . THR A 1 85 ? -2.543 -1.847 15.943 1.00 89.12 85 THR A C 1
ATOM 644 O O . THR A 1 85 ? -1.445 -1.364 15.695 1.00 89.12 85 THR A O 1
ATOM 647 N N . SER A 1 86 ? -2.953 -2.989 15.386 1.00 84.38 86 SER A N 1
ATOM 648 C CA . SER A 1 86 ? -2.207 -3.695 14.332 1.00 84.38 86 SER A CA 1
ATOM 649 C C . SER A 1 86 ? -2.324 -3.044 12.950 1.00 84.38 86 SER A C 1
ATOM 651 O O . SER A 1 86 ? -1.622 -3.450 12.020 1.00 84.38 86 SER A O 1
ATOM 653 N N . ARG A 1 87 ? -3.194 -2.040 12.783 1.00 82.19 87 ARG A N 1
ATOM 654 C CA . ARG A 1 87 ? -3.317 -1.316 11.518 1.00 82.19 87 ARG A CA 1
ATOM 655 C C . ARG A 1 87 ? -2.101 -0.422 11.271 1.00 82.19 87 ARG A C 1
ATOM 657 O O . ARG A 1 87 ? -1.524 0.109 12.221 1.00 82.19 87 ARG A O 1
ATOM 664 N N . PRO A 1 88 ? -1.737 -0.181 10.000 1.00 81.25 88 PRO A N 1
ATOM 665 C CA . PRO A 1 88 ? -0.748 0.837 9.681 1.00 81.25 88 PRO A CA 1
ATOM 666 C C . PRO A 1 88 ? -1.208 2.205 10.196 1.00 81.25 88 PRO A C 1
ATOM 668 O O . PRO A 1 88 ? -2.392 2.535 10.150 1.00 81.25 88 PRO A O 1
ATOM 671 N N . ILE A 1 89 ? -0.266 3.027 10.655 1.00 84.69 89 ILE A N 1
ATOM 672 C CA . ILE A 1 89 ? -0.580 4.399 11.059 1.00 84.69 89 ILE A CA 1
ATOM 673 C C . ILE A 1 89 ? -1.135 5.212 9.877 1.00 84.69 89 ILE A C 1
ATOM 675 O O . ILE A 1 89 ? -0.794 4.964 8.718 1.00 84.69 89 ILE A O 1
ATOM 679 N N . ALA A 1 90 ? -1.938 6.239 10.162 1.00 83.56 90 ALA A N 1
ATOM 680 C CA . ALA A 1 90 ? -2.650 7.010 9.137 1.00 83.56 90 ALA A CA 1
ATOM 681 C C . ALA A 1 90 ? -1.737 7.698 8.097 1.00 83.56 90 ALA A C 1
ATOM 683 O O . ALA A 1 90 ? -2.161 7.949 6.969 1.00 83.56 90 ALA A O 1
ATOM 684 N N . SER A 1 91 ? -0.493 8.049 8.442 1.00 82.75 91 SER A N 1
ATOM 685 C CA . SER A 1 91 ? 0.493 8.545 7.464 1.00 82.75 91 SER A CA 1
ATOM 686 C C . SER A 1 91 ? 0.967 7.440 6.516 1.00 82.75 91 SER A C 1
ATOM 688 O O . SER A 1 91 ? 1.119 7.688 5.323 1.00 82.75 91 SER A O 1
ATOM 690 N N . SER A 1 92 ? 1.127 6.213 7.018 1.00 85.56 92 SER A N 1
ATOM 691 C CA . SER A 1 92 ? 1.497 5.049 6.215 1.00 85.56 92 SER A CA 1
ATOM 692 C C . SER A 1 92 ? 0.382 4.656 5.242 1.00 85.56 92 SER A C 1
ATOM 694 O O . SER A 1 92 ? 0.657 4.440 4.059 1.00 85.56 92 SER A O 1
ATOM 696 N N . GLU A 1 93 ? -0.876 4.648 5.700 1.00 87.88 93 GLU A N 1
ATOM 697 C CA . GLU A 1 93 ? -2.045 4.416 4.838 1.00 87.88 93 GLU A CA 1
ATOM 698 C C . GLU A 1 93 ? -2.128 5.478 3.730 1.00 87.88 93 GLU A C 1
ATOM 700 O O . GLU A 1 93 ? -2.130 5.120 2.554 1.00 87.88 93 GLU A O 1
ATOM 705 N N . ARG A 1 94 ? -2.066 6.774 4.083 1.00 87.81 94 ARG A N 1
ATOM 706 C CA . ARG A 1 94 ? -2.061 7.874 3.098 1.00 87.81 94 ARG A CA 1
ATOM 707 C C . ARG A 1 94 ? -0.938 7.743 2.076 1.00 87.81 94 ARG A C 1
ATOM 709 O O . ARG A 1 94 ? -1.184 7.885 0.887 1.00 87.81 94 ARG A O 1
ATOM 716 N N . GLY A 1 95 ? 0.286 7.452 2.518 1.00 90.12 95 GLY A N 1
ATOM 717 C CA . GLY A 1 95 ? 1.398 7.269 1.587 1.00 90.12 95 GLY A CA 1
ATOM 718 C C . GLY A 1 95 ? 1.175 6.096 0.632 1.00 90.12 95 GLY A C 1
ATOM 719 O O . GLY A 1 95 ? 1.513 6.204 -0.538 1.00 90.12 95 GLY A O 1
ATOM 720 N N . THR A 1 96 ? 0.533 5.019 1.092 1.00 90.56 96 THR A N 1
ATOM 721 C CA . THR A 1 96 ? 0.198 3.866 0.240 1.00 90.56 96 THR A CA 1
ATOM 722 C C . THR A 1 96 ? -0.852 4.245 -0.807 1.00 90.56 96 THR A C 1
ATOM 724 O O . THR A 1 96 ? -0.711 3.896 -1.977 1.00 90.56 96 THR A O 1
ATOM 727 N N . GLU A 1 97 ? -1.880 5.004 -0.413 1.00 92.19 97 GLU A N 1
ATOM 728 C CA . GLU A 1 97 ? -2.911 5.510 -1.329 1.00 92.19 97 GLU A CA 1
ATOM 729 C C . GLU A 1 97 ? -2.329 6.467 -2.383 1.00 92.19 97 GLU A C 1
ATOM 731 O O . GLU A 1 97 ? -2.645 6.350 -3.568 1.00 92.19 97 GLU A O 1
ATOM 736 N N . GLU A 1 98 ? -1.443 7.383 -1.985 1.00 93.00 98 GLU A N 1
ATOM 737 C CA . GLU A 1 98 ? -0.790 8.317 -2.911 1.00 93.00 98 GLU A CA 1
ATOM 738 C C . GLU A 1 98 ? 0.179 7.603 -3.867 1.00 93.00 98 GLU A C 1
ATOM 740 O O . GLU A 1 98 ? 0.193 7.888 -5.066 1.00 93.00 98 GLU A O 1
ATOM 745 N N . VAL A 1 99 ? 0.945 6.619 -3.380 1.00 92.44 99 VAL A N 1
ATOM 746 C CA . VAL A 1 99 ? 1.791 5.768 -4.233 1.00 92.44 99 VAL A CA 1
ATOM 747 C C . VAL A 1 99 ? 0.943 4.998 -5.247 1.00 92.44 99 VAL A C 1
ATOM 749 O O . VAL A 1 99 ? 1.296 4.964 -6.427 1.00 92.44 99 VAL A O 1
ATOM 752 N N . ALA A 1 100 ? -0.190 4.430 -4.825 1.00 92.69 100 ALA A N 1
ATOM 753 C CA . ALA A 1 100 ? -1.118 3.753 -5.728 1.00 92.69 100 ALA A CA 1
ATOM 754 C C . ALA A 1 100 ? -1.688 4.715 -6.784 1.00 92.69 100 ALA A C 1
ATOM 756 O O . ALA A 1 100 ? -1.772 4.356 -7.958 1.00 92.69 100 ALA A O 1
ATOM 757 N N . ARG A 1 101 ? -2.004 5.963 -6.409 1.00 93.81 101 ARG A N 1
ATOM 758 C CA . ARG A 1 101 ? -2.463 6.994 -7.354 1.00 93.81 101 ARG A CA 1
ATOM 759 C C . ARG A 1 101 ? -1.403 7.318 -8.408 1.00 93.81 101 ARG A C 1
ATOM 761 O O . ARG A 1 101 ? -1.734 7.394 -9.586 1.00 93.81 101 ARG A O 1
ATOM 768 N N . VAL A 1 102 ? -0.136 7.454 -8.012 1.00 92.44 102 VAL A N 1
ATOM 769 C CA . VAL A 1 102 ? 0.982 7.634 -8.959 1.00 92.44 102 VAL A CA 1
ATOM 770 C C . VAL A 1 102 ? 1.128 6.420 -9.879 1.00 92.44 102 VAL A C 1
ATOM 772 O O . VAL A 1 102 ? 1.374 6.567 -11.074 1.00 92.44 102 VAL A O 1
ATOM 775 N N . ALA A 1 103 ? 0.968 5.213 -9.337 1.00 91.31 103 ALA A N 1
ATOM 776 C CA . ALA A 1 103 ? 1.121 3.974 -10.087 1.00 91.31 103 ALA A CA 1
ATOM 777 C C . ALA A 1 103 ? -0.062 3.667 -11.027 1.00 91.31 103 ALA A C 1
ATOM 779 O O . ALA A 1 103 ? 0.107 2.883 -11.960 1.00 91.31 103 ALA A O 1
ATOM 780 N N . ALA A 1 104 ? -1.232 4.279 -10.819 1.00 92.31 104 ALA A N 1
ATOM 781 C CA . ALA A 1 104 ? -2.451 4.011 -11.585 1.00 92.31 104 ALA A CA 1
ATOM 782 C C . ALA A 1 104 ? -2.331 4.336 -13.086 1.00 92.31 104 ALA A C 1
ATOM 784 O O . ALA A 1 104 ? -3.028 3.732 -13.896 1.00 92.31 104 ALA A O 1
ATOM 785 N N . GLY A 1 105 ? -1.432 5.252 -13.467 1.00 86.75 105 GLY A N 1
ATOM 786 C CA . GLY A 1 105 ? -1.146 5.569 -14.872 1.00 86.75 105 GLY A CA 1
ATOM 787 C C . GLY A 1 105 ? -0.245 4.550 -15.585 1.00 86.75 105 GLY A C 1
ATOM 788 O O . GLY A 1 105 ? -0.044 4.645 -16.793 1.00 86.75 105 GLY A O 1
ATOM 789 N N . LEU A 1 106 ? 0.320 3.577 -14.862 1.00 85.88 106 LEU A N 1
ATOM 790 C CA . LEU A 1 106 ? 1.251 2.597 -15.417 1.00 85.88 106 LEU A CA 1
ATOM 791 C C . LEU A 1 106 ? 0.531 1.337 -15.924 1.00 85.88 106 LEU A C 1
ATOM 793 O O . LEU A 1 106 ? -0.514 0.951 -15.399 1.00 85.88 106 LEU A O 1
ATOM 797 N N . PRO A 1 107 ? 1.137 0.588 -16.866 1.00 86.44 107 PRO A N 1
ATOM 798 C CA . PRO A 1 107 ? 0.670 -0.750 -17.207 1.00 86.44 107 PRO A CA 1
ATOM 799 C C . PRO A 1 107 ? 0.527 -1.635 -15.960 1.00 86.44 107 PRO A C 1
ATOM 801 O O . PRO A 1 107 ? 1.423 -1.671 -15.115 1.00 86.44 107 PRO A O 1
ATOM 804 N N . ARG A 1 108 ? -0.550 -2.428 -15.877 1.00 87.75 108 ARG A N 1
ATOM 805 C CA . ARG A 1 108 ? -0.945 -3.205 -14.678 1.00 87.75 108 ARG A CA 1
ATOM 806 C C . ARG A 1 108 ? 0.184 -4.015 -14.031 1.00 87.75 108 ARG A C 1
ATOM 808 O O . ARG A 1 108 ? 0.249 -4.143 -12.811 1.00 87.75 108 ARG A O 1
ATOM 815 N N . ARG A 1 109 ? 1.082 -4.595 -14.836 1.00 83.69 109 ARG A N 1
ATOM 816 C CA . ARG A 1 109 ? 2.240 -5.354 -14.328 1.00 83.69 109 ARG A CA 1
ATOM 817 C C . ARG A 1 109 ? 3.201 -4.467 -13.527 1.00 83.69 109 ARG A C 1
ATOM 819 O O . ARG A 1 109 ? 3.714 -4.915 -12.509 1.00 83.69 109 ARG A O 1
ATOM 826 N N . LEU A 1 110 ? 3.425 -3.245 -13.994 1.00 81.94 110 LEU A N 1
ATOM 827 C CA . LEU A 1 110 ? 4.358 -2.273 -13.427 1.00 81.94 110 LEU A CA 1
ATOM 828 C C . LEU A 1 110 ? 3.727 -1.522 -12.259 1.00 81.94 110 LEU A C 1
ATOM 830 O O . LEU A 1 110 ? 4.391 -1.328 -11.248 1.00 81.94 110 LEU A O 1
ATOM 834 N N . GLN A 1 111 ? 2.429 -1.219 -12.344 1.00 89.75 111 GLN A N 1
ATOM 835 C CA . GLN A 1 111 ? 1.649 -0.746 -11.201 1.00 89.75 111 GLN A CA 1
ATOM 836 C C . GLN A 1 111 ? 1.840 -1.679 -9.992 1.00 89.75 111 GLN A C 1
ATOM 838 O O . GLN A 1 111 ? 2.310 -1.254 -8.937 1.00 89.75 111 GLN A O 1
ATOM 843 N N . ARG A 1 112 ? 1.590 -2.983 -10.183 1.00 89.94 112 ARG A N 1
ATOM 844 C CA . ARG A 1 112 ? 1.776 -4.007 -9.140 1.00 89.94 112 ARG A CA 1
ATOM 845 C C . ARG A 1 112 ? 3.208 -4.080 -8.616 1.00 89.94 112 ARG A C 1
ATOM 847 O O . ARG A 1 112 ? 3.414 -4.467 -7.471 1.00 89.94 112 ARG A O 1
ATOM 854 N N . GLU A 1 113 ? 4.202 -3.796 -9.453 1.00 87.38 113 GLU A N 1
ATOM 855 C CA . GLU A 1 113 ? 5.607 -3.800 -9.043 1.00 87.38 113 GLU A CA 1
ATOM 856 C C . GLU A 1 113 ? 5.920 -2.620 -8.118 1.00 87.38 113 GLU A C 1
ATOM 858 O O . GLU A 1 113 ? 6.517 -2.828 -7.061 1.00 87.38 113 GLU A O 1
ATOM 863 N N . VAL A 1 114 ? 5.461 -1.415 -8.475 1.00 89.38 114 VAL A N 1
ATOM 864 C CA . VAL A 1 114 ? 5.621 -0.202 -7.658 1.00 89.38 114 VAL A CA 1
ATOM 865 C C . VAL A 1 114 ? 4.915 -0.364 -6.311 1.00 89.38 114 VAL A C 1
ATOM 867 O O . VAL A 1 114 ? 5.551 -0.181 -5.273 1.00 89.38 114 VAL A O 1
ATOM 870 N N . GLU A 1 115 ? 3.649 -0.792 -6.319 1.00 91.75 115 GLU A N 1
ATOM 871 C CA . GLU A 1 115 ? 2.855 -1.038 -5.106 1.00 91.75 115 GLU A CA 1
ATOM 872 C C . GLU A 1 115 ? 3.492 -2.115 -4.214 1.00 91.75 115 GLU A C 1
ATOM 874 O O . GLU A 1 115 ? 3.611 -1.948 -3.001 1.00 91.75 115 GLU A O 1
ATOM 879 N N . ARG A 1 116 ? 3.970 -3.222 -4.801 1.00 92.38 116 ARG A N 1
ATOM 880 C CA . ARG A 1 116 ? 4.625 -4.300 -4.043 1.00 92.38 116 ARG A CA 1
ATOM 881 C C . ARG A 1 116 ? 5.923 -3.837 -3.391 1.00 92.38 116 ARG A C 1
ATOM 883 O O . ARG A 1 116 ? 6.235 -4.286 -2.290 1.00 92.38 116 ARG A O 1
ATOM 890 N N . GLN A 1 117 ? 6.716 -3.019 -4.078 1.00 89.06 117 GLN A N 1
ATOM 891 C CA . GLN A 1 117 ? 7.960 -2.498 -3.513 1.00 89.06 117 GLN A CA 1
ATOM 892 C C . GLN A 1 117 ? 7.688 -1.548 -2.349 1.00 89.06 117 GLN A C 1
ATOM 894 O O . GLN A 1 117 ? 8.322 -1.697 -1.308 1.00 89.06 117 GLN A O 1
ATOM 899 N N . ASP A 1 118 ? 6.727 -0.635 -2.497 1.00 92.44 118 ASP A N 1
ATOM 900 C CA . ASP A 1 118 ? 6.298 0.249 -1.410 1.00 92.44 118 ASP A CA 1
ATOM 901 C C . ASP A 1 118 ? 5.788 -0.556 -0.201 1.00 92.44 118 ASP A C 1
ATOM 903 O O . ASP A 1 118 ? 6.275 -0.373 0.914 1.00 92.44 118 ASP A O 1
ATOM 907 N N . TRP A 1 119 ? 4.933 -1.560 -0.427 1.00 90.12 119 TRP A N 1
ATOM 908 C CA . TRP A 1 119 ? 4.478 -2.461 0.637 1.00 90.12 119 TRP A CA 1
ATOM 909 C C . TRP A 1 119 ? 5.639 -3.170 1.351 1.00 90.12 119 TRP A C 1
ATOM 911 O O . TRP A 1 119 ? 5.669 -3.232 2.581 1.00 90.12 119 TRP A O 1
ATOM 921 N N . ARG A 1 120 ? 6.630 -3.682 0.605 1.00 89.62 120 ARG A N 1
ATOM 922 C CA . ARG A 1 120 ? 7.819 -4.322 1.196 1.00 89.62 120 ARG A CA 1
ATOM 923 C C . ARG A 1 120 ? 8.605 -3.354 2.071 1.00 89.62 120 ARG A C 1
ATOM 925 O O . ARG A 1 120 ? 9.039 -3.743 3.149 1.00 89.62 120 ARG A O 1
ATOM 932 N N . GLU A 1 121 ? 8.789 -2.117 1.625 1.00 87.94 121 GLU A N 1
ATOM 933 C CA . GLU A 1 121 ? 9.506 -1.093 2.387 1.00 87.94 121 GLU A CA 1
ATOM 934 C C . GLU A 1 121 ? 8.765 -0.738 3.682 1.00 87.94 121 GLU A C 1
ATOM 936 O O . GLU A 1 121 ? 9.391 -0.700 4.744 1.00 87.94 121 GLU A O 1
ATOM 941 N N . VAL A 1 122 ? 7.438 -0.576 3.622 1.00 88.31 122 VAL A N 1
ATOM 942 C CA . VAL A 1 122 ? 6.586 -0.343 4.800 1.00 88.31 122 VAL A CA 1
ATOM 943 C C . VAL A 1 122 ? 6.707 -1.494 5.801 1.00 88.31 122 VAL A C 1
ATOM 945 O O . VAL A 1 122 ? 6.948 -1.259 6.986 1.00 88.31 122 VAL A O 1
ATOM 948 N N . VAL A 1 123 ? 6.600 -2.742 5.336 1.00 86.69 123 VAL A N 1
ATOM 949 C CA . VAL A 1 123 ? 6.704 -3.929 6.199 1.00 86.69 123 VAL A CA 1
ATOM 950 C C . VAL A 1 123 ? 8.099 -4.066 6.808 1.00 86.69 123 VAL A C 1
ATOM 952 O O . VAL A 1 123 ? 8.215 -4.313 8.008 1.00 86.69 123 VAL A O 1
ATOM 955 N N . CYS A 1 124 ? 9.162 -3.898 6.016 1.00 87.56 124 CYS A N 1
ATOM 956 C CA . CYS A 1 124 ? 10.537 -3.977 6.512 1.00 87.56 124 CYS A CA 1
ATOM 957 C C . CYS A 1 124 ? 10.814 -2.908 7.575 1.00 87.56 124 CYS A C 1
ATOM 959 O O . CYS A 1 124 ? 11.352 -3.237 8.627 1.00 87.56 124 CYS A O 1
ATOM 961 N N . ARG A 1 125 ? 10.399 -1.654 7.347 1.00 89.06 125 ARG A N 1
ATOM 962 C CA . ARG A 1 125 ? 10.554 -0.580 8.343 1.00 89.06 125 ARG A CA 1
ATOM 963 C C . ARG A 1 125 ? 9.777 -0.866 9.620 1.00 89.06 125 ARG A C 1
ATOM 965 O O . ARG A 1 125 ? 10.362 -0.763 10.694 1.00 89.06 125 ARG A O 1
ATOM 972 N N . GLY A 1 126 ? 8.515 -1.287 9.496 1.00 84.88 126 GLY A N 1
ATOM 973 C CA . GLY A 1 126 ? 7.679 -1.637 10.645 1.00 84.88 126 GLY A CA 1
ATOM 974 C C . GLY A 1 126 ? 8.288 -2.760 11.488 1.00 84.88 126 GLY A C 1
ATOM 975 O O . GLY A 1 126 ? 8.367 -2.639 12.705 1.00 84.88 126 GLY A O 1
ATOM 976 N N . ARG A 1 127 ? 8.811 -3.815 10.847 1.00 85.94 127 ARG A N 1
ATOM 977 C CA . ARG A 1 127 ? 9.521 -4.908 11.539 1.00 85.94 127 ARG A CA 1
ATOM 978 C C . ARG A 1 127 ? 10.801 -4.450 12.231 1.00 85.94 127 ARG A C 1
ATOM 980 O O . ARG A 1 127 ? 11.149 -4.993 13.270 1.00 85.94 127 ARG A O 1
ATOM 987 N N . SER A 1 128 ? 11.502 -3.473 11.663 1.00 87.81 128 SER A N 1
ATOM 988 C CA . SER A 1 128 ? 12.715 -2.899 12.251 1.00 87.81 128 SER A CA 1
ATOM 989 C C . SER A 1 128 ? 12.443 -1.800 13.285 1.00 87.81 128 SER A C 1
ATOM 991 O O . SER A 1 128 ? 13.397 -1.162 13.722 1.00 87.81 128 SER A O 1
ATOM 993 N N . GLY A 1 129 ? 11.179 -1.522 13.631 1.00 85.88 129 GLY A N 1
ATOM 994 C CA . GLY A 1 129 ? 10.813 -0.441 14.553 1.00 85.88 129 GLY A CA 1
ATOM 995 C C . GLY A 1 129 ? 11.173 0.959 14.047 1.00 85.88 129 GLY A C 1
ATOM 996 O O . GLY A 1 129 ? 11.226 1.900 14.831 1.00 85.88 129 GLY A O 1
ATOM 997 N N . ARG A 1 130 ? 11.458 1.109 12.747 1.00 88.69 130 ARG A N 1
ATOM 998 C CA . ARG A 1 130 ? 11.795 2.406 12.158 1.00 88.69 130 ARG A CA 1
ATOM 999 C C . ARG A 1 130 ? 10.528 3.200 11.906 1.00 88.69 130 ARG A C 1
ATOM 1001 O O . ARG A 1 130 ? 9.513 2.640 11.485 1.00 88.69 130 ARG A O 1
ATOM 1008 N N . GLU A 1 131 ? 10.629 4.513 12.076 1.00 85.94 131 GLU A N 1
ATOM 1009 C CA . GLU A 1 131 ? 9.533 5.408 11.741 1.00 85.94 131 GLU A CA 1
ATOM 1010 C C . GLU A 1 131 ? 9.122 5.255 10.266 1.00 85.94 131 GLU A C 1
ATOM 1012 O O . GLU A 1 131 ? 9.973 5.060 9.375 1.00 85.94 131 GLU A O 1
ATOM 1017 N N . PRO A 1 132 ? 7.809 5.313 9.984 1.00 86.31 132 PRO A N 1
ATOM 1018 C CA . PRO A 1 132 ? 7.320 5.316 8.619 1.00 86.31 132 PRO A CA 1
ATOM 1019 C C . PRO A 1 132 ? 7.923 6.471 7.839 1.00 86.31 132 PRO A C 1
ATOM 1021 O O . PRO A 1 132 ? 8.081 7.575 8.347 1.00 86.31 132 PRO A O 1
ATOM 1024 N N . GLU A 1 133 ? 8.279 6.189 6.591 1.00 88.69 133 GLU A N 1
ATOM 1025 C CA . GLU A 1 133 ? 8.778 7.231 5.709 1.00 88.69 133 GLU A CA 1
ATOM 1026 C C . GLU A 1 133 ? 7.716 8.300 5.488 1.00 88.69 133 G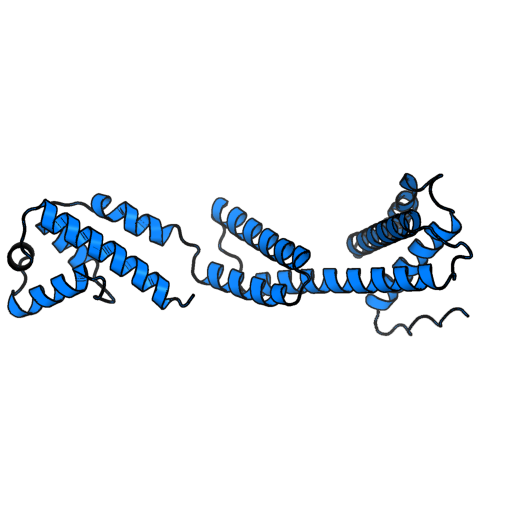LU A C 1
ATOM 1028 O O . GLU A 1 133 ? 6.516 7.996 5.438 1.00 88.69 133 GLU A O 1
ATOM 1033 N N . ASP A 1 134 ? 8.168 9.538 5.330 1.00 91.69 134 ASP A N 1
ATOM 1034 C CA . ASP A 1 134 ? 7.283 10.629 4.985 1.00 91.69 134 ASP A CA 1
ATOM 1035 C C . ASP A 1 134 ? 6.593 10.354 3.635 1.00 91.69 134 ASP A C 1
ATOM 1037 O O . ASP A 1 134 ? 7.091 9.646 2.750 1.00 91.69 134 ASP A O 1
ATOM 1041 N N . VAL A 1 135 ? 5.378 10.883 3.508 1.00 91.25 135 VAL A N 1
ATOM 1042 C CA . VAL A 1 135 ? 4.523 10.628 2.344 1.00 91.25 135 VAL A CA 1
ATOM 1043 C C . VAL A 1 135 ? 5.162 11.171 1.065 1.00 91.25 135 VAL A C 1
ATOM 1045 O O . VAL A 1 135 ? 5.066 10.529 0.021 1.00 91.25 135 VAL A O 1
ATOM 1048 N N . GLU A 1 136 ? 5.835 12.318 1.139 1.00 91.62 136 GLU A N 1
ATOM 1049 C CA . GLU A 1 136 ? 6.411 12.997 -0.018 1.00 91.62 136 GLU A CA 1
ATOM 1050 C C . GLU A 1 136 ? 7.570 12.201 -0.624 1.00 91.62 136 GLU A C 1
ATOM 1052 O O . GLU A 1 136 ? 7.570 11.936 -1.826 1.00 91.62 136 GLU A O 1
ATOM 1057 N N . THR A 1 137 ? 8.497 11.710 0.195 1.00 91.62 137 THR A N 1
ATOM 1058 C CA . THR A 1 137 ? 9.614 10.859 -0.223 1.00 91.62 137 THR A CA 1
ATOM 1059 C C . THR A 1 137 ? 9.120 9.560 -0.848 1.00 91.62 137 THR A C 1
ATOM 1061 O O . THR A 1 137 ? 9.646 9.135 -1.884 1.00 91.62 137 THR A O 1
ATOM 1064 N N . ARG A 1 138 ? 8.084 8.930 -0.275 1.00 92.31 138 ARG A N 1
ATOM 1065 C CA . ARG A 1 138 ? 7.469 7.721 -0.857 1.00 92.31 138 ARG A CA 1
ATOM 1066 C C . ARG A 1 138 ? 6.880 8.004 -2.234 1.00 92.31 138 ARG A C 1
ATOM 1068 O O . ARG A 1 138 ? 7.166 7.280 -3.191 1.00 92.31 138 ARG A O 1
ATOM 1075 N N . VAL A 1 139 ? 6.114 9.087 -2.355 1.00 91.50 139 VAL A N 1
ATOM 1076 C CA . VAL A 1 139 ? 5.525 9.537 -3.623 1.00 91.50 139 VAL A CA 1
ATOM 1077 C C . VAL A 1 139 ? 6.611 9.878 -4.639 1.00 91.50 139 VAL A C 1
ATOM 1079 O O . VAL A 1 139 ? 6.531 9.440 -5.787 1.00 91.50 139 VAL A O 1
ATOM 1082 N N . GLN A 1 140 ? 7.664 10.588 -4.239 1.00 89.56 140 GLN A N 1
ATOM 1083 C CA . GLN A 1 140 ? 8.771 10.937 -5.121 1.00 89.56 140 GLN A CA 1
ATOM 1084 C C . GLN A 1 140 ? 9.521 9.692 -5.600 1.00 89.56 140 GLN A C 1
ATOM 1086 O O . GLN A 1 140 ? 9.854 9.583 -6.781 1.00 89.56 140 GLN A O 1
ATOM 1091 N N . ARG A 1 141 ? 9.735 8.699 -4.729 1.00 90.31 141 ARG A N 1
ATOM 1092 C CA . ARG A 1 141 ? 10.307 7.404 -5.118 1.00 90.31 141 ARG A CA 1
ATOM 1093 C C . ARG A 1 141 ? 9.411 6.673 -6.117 1.00 90.31 141 ARG A C 1
ATOM 1095 O O . ARG A 1 141 ? 9.922 6.163 -7.116 1.00 90.31 141 ARG A O 1
ATOM 1102 N N . ALA A 1 142 ? 8.099 6.648 -5.890 1.00 90.38 142 ALA A N 1
ATOM 1103 C CA . ALA A 1 142 ? 7.138 6.059 -6.820 1.00 90.38 142 ALA A CA 1
ATOM 1104 C C . ALA A 1 142 ? 7.142 6.777 -8.179 1.00 90.38 142 ALA A C 1
ATOM 1106 O O . ALA A 1 142 ? 7.231 6.110 -9.209 1.00 90.38 142 ALA A O 1
ATOM 1107 N N . ARG A 1 143 ? 7.163 8.117 -8.200 1.00 89.19 143 ARG A N 1
ATOM 1108 C CA . ARG A 1 143 ? 7.294 8.927 -9.426 1.00 89.19 143 ARG A CA 1
ATOM 1109 C C . ARG A 1 143 ? 8.598 8.641 -10.157 1.00 89.19 143 ARG A C 1
ATOM 1111 O O . ARG A 1 143 ? 8.589 8.417 -11.362 1.00 89.19 143 ARG A O 1
ATOM 1118 N N . ASN A 1 144 ? 9.717 8.580 -9.439 1.00 87.69 144 ASN A N 1
ATOM 1119 C CA . ASN A 1 144 ? 11.018 8.261 -10.024 1.00 87.69 144 ASN A CA 1
ATOM 1120 C C . ASN A 1 144 ? 11.016 6.870 -10.677 1.00 87.69 144 ASN A C 1
ATOM 1122 O O . ASN A 1 144 ? 11.579 6.702 -11.762 1.00 87.69 144 ASN A O 1
ATOM 1126 N N . ARG A 1 145 ? 10.359 5.884 -10.050 1.00 85.88 145 ARG A N 1
ATOM 1127 C CA . ARG A 1 145 ? 10.173 4.534 -10.608 1.00 85.88 145 ARG A CA 1
ATOM 1128 C C . ARG A 1 145 ? 9.269 4.549 -11.839 1.00 85.88 1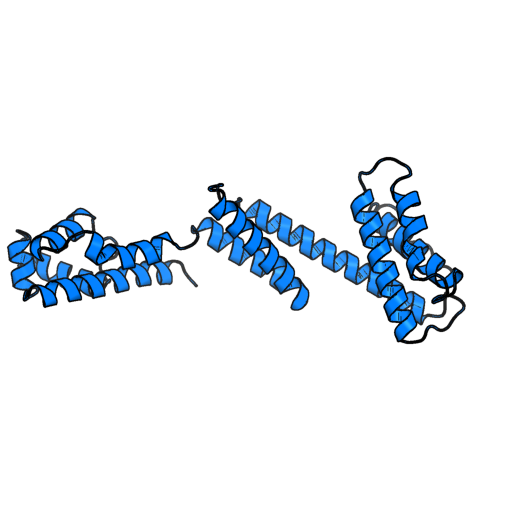45 ARG A C 1
ATOM 1130 O O . ARG A 1 145 ? 9.660 3.997 -12.864 1.00 85.88 145 ARG A O 1
ATOM 1137 N N . ALA A 1 146 ? 8.115 5.209 -11.760 1.00 85.75 146 ALA A N 1
ATOM 1138 C CA . ALA A 1 146 ? 7.191 5.383 -12.879 1.00 85.75 146 ALA A CA 1
ATOM 1139 C C . ALA A 1 146 ? 7.896 6.025 -14.085 1.00 85.75 146 ALA A C 1
ATOM 1141 O O . ALA A 1 146 ? 7.918 5.456 -15.175 1.00 85.75 146 ALA A O 1
ATOM 1142 N N . ALA A 1 147 ? 8.605 7.131 -13.863 1.00 86.62 147 ALA A N 1
ATOM 1143 C CA . ALA A 1 147 ? 9.366 7.811 -14.900 1.00 86.62 147 ALA A CA 1
ATOM 1144 C C . ALA A 1 147 ? 10.492 6.928 -15.466 1.00 86.62 147 ALA A C 1
ATOM 1146 O O . ALA A 1 147 ? 10.723 6.913 -16.673 1.00 86.62 147 ALA A O 1
ATOM 1147 N N . ALA A 1 148 ? 11.197 6.154 -14.632 1.00 84.94 148 ALA A N 1
ATOM 1148 C CA . ALA A 1 148 ? 12.216 5.216 -15.110 1.00 84.94 148 ALA A CA 1
ATOM 1149 C C . ALA A 1 148 ? 11.622 4.117 -16.007 1.00 84.94 148 ALA A C 1
ATOM 1151 O O . ALA A 1 148 ? 12.229 3.743 -17.014 1.00 84.94 148 ALA A O 1
ATOM 1152 N N . VAL A 1 149 ? 10.430 3.633 -15.660 1.00 82.56 149 VAL A N 1
ATOM 1153 C CA . VAL A 1 149 ? 9.666 2.666 -16.448 1.00 82.56 149 VAL A CA 1
ATOM 1154 C C . VAL A 1 149 ? 9.251 3.256 -17.795 1.00 82.56 149 VAL A C 1
ATOM 1156 O O . VAL A 1 149 ? 9.510 2.641 -18.827 1.00 82.56 149 VAL A O 1
ATOM 1159 N N . GLU A 1 150 ? 8.675 4.455 -17.809 1.00 85.00 150 GLU A N 1
ATOM 1160 C CA . GLU A 1 150 ? 8.276 5.139 -19.043 1.00 85.00 150 GLU A CA 1
ATOM 1161 C C . GLU A 1 150 ? 9.465 5.446 -19.951 1.00 85.00 150 GLU A C 1
ATOM 1163 O O . GLU A 1 150 ? 9.385 5.274 -21.167 1.00 85.00 150 GLU A O 1
ATOM 1168 N N . ARG A 1 151 ? 10.591 5.890 -19.378 1.00 87.44 151 ARG A N 1
ATOM 1169 C CA . ARG A 1 151 ? 11.832 6.111 -20.133 1.00 87.44 151 ARG A CA 1
ATOM 1170 C C . ARG A 1 151 ? 12.302 4.820 -20.795 1.00 87.44 151 ARG A C 1
ATOM 1172 O O . ARG A 1 151 ? 12.550 4.807 -21.995 1.00 87.44 151 ARG A O 1
ATOM 1179 N N . ARG A 1 152 ? 12.339 3.713 -20.045 1.00 87.19 152 AR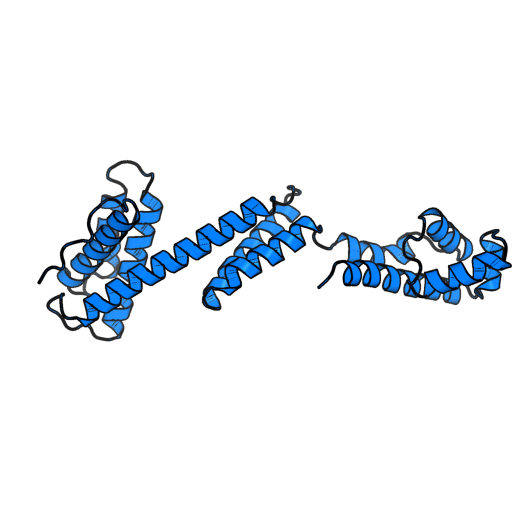G A N 1
ATOM 1180 C CA . ARG A 1 152 ? 12.687 2.398 -20.600 1.00 87.19 152 ARG A CA 1
ATOM 1181 C C . ARG A 1 152 ? 11.718 1.977 -21.708 1.00 87.19 152 ARG A C 1
ATOM 1183 O O . ARG A 1 152 ? 12.166 1.469 -22.728 1.00 87.19 152 ARG A O 1
ATOM 1190 N N . ALA A 1 153 ? 10.414 2.170 -21.517 1.00 86.12 153 ALA A N 1
ATOM 1191 C CA . ALA A 1 153 ? 9.410 1.828 -22.522 1.00 86.12 153 ALA A CA 1
ATOM 1192 C C . ALA A 1 153 ? 9.615 2.622 -23.820 1.00 86.12 153 ALA A C 1
ATOM 1194 O O . ALA A 1 153 ? 9.606 2.028 -24.894 1.00 86.12 153 ALA A O 1
ATOM 1195 N N . ARG A 1 154 ? 9.885 3.931 -23.719 1.00 88.81 154 ARG A N 1
ATOM 1196 C CA . ARG A 1 154 ? 10.213 4.790 -24.867 1.00 88.81 154 ARG A CA 1
ATOM 1197 C C . ARG A 1 154 ? 11.454 4.309 -25.613 1.00 88.81 154 ARG A C 1
ATOM 1199 O O . ARG A 1 154 ? 11.395 4.140 -26.825 1.00 88.81 154 ARG A O 1
ATOM 1206 N N . VAL A 1 155 ? 12.535 4.013 -24.893 1.00 90.50 155 VAL A N 1
ATOM 1207 C CA . VAL A 1 155 ? 13.777 3.490 -25.488 1.00 90.50 155 VAL A CA 1
ATOM 1208 C C . VAL A 1 155 ? 13.517 2.187 -26.236 1.00 90.50 155 VAL A C 1
ATOM 1210 O O . VAL A 1 155 ? 13.896 2.056 -27.393 1.00 90.50 155 VAL A O 1
ATOM 1213 N N . LEU A 1 156 ? 12.820 1.233 -25.613 1.00 90.06 156 LEU A N 1
ATOM 1214 C CA . LEU A 1 156 ? 12.525 -0.053 -26.249 1.00 90.06 156 LEU A CA 1
ATOM 1215 C C . LEU A 1 156 ? 11.562 0.074 -27.432 1.00 90.06 156 LEU A C 1
ATOM 1217 O O . LEU A 1 156 ? 11.701 -0.673 -28.395 1.00 90.06 156 LEU A O 1
ATOM 1221 N N . ALA A 1 157 ? 10.616 1.014 -27.387 1.00 90.19 157 ALA A N 1
ATOM 1222 C CA . ALA A 1 157 ? 9.759 1.318 -28.525 1.00 90.19 157 ALA A CA 1
ATOM 1223 C C . ALA A 1 157 ? 10.576 1.880 -29.697 1.00 90.19 157 ALA A C 1
ATOM 1225 O O . ALA A 1 157 ? 10.377 1.450 -30.829 1.00 90.19 157 ALA A O 1
ATOM 1226 N N . THR A 1 158 ? 11.530 2.780 -29.435 1.00 92.88 158 THR A N 1
ATOM 1227 C CA . THR A 1 158 ? 12.441 3.289 -30.469 1.00 92.88 158 THR A CA 1
ATOM 1228 C C . THR A 1 158 ? 13.317 2.179 -31.036 1.00 92.88 158 THR A C 1
ATOM 1230 O O . THR A 1 158 ? 13.310 1.995 -32.246 1.00 92.88 158 THR A O 1
ATOM 1233 N N . VAL A 1 159 ? 13.968 1.367 -30.195 1.00 92.00 159 VAL A N 1
ATOM 1234 C CA . VAL A 1 159 ? 14.742 0.201 -30.663 1.00 92.00 159 VAL A CA 1
ATOM 1235 C C . VAL A 1 159 ? 13.870 -0.723 -31.516 1.00 92.00 159 VAL A C 1
ATOM 1237 O O . VAL A 1 159 ? 14.288 -1.149 -32.584 1.00 92.00 159 VAL A O 1
ATOM 1240 N N . GLY A 1 160 ? 12.639 -1.008 -31.084 1.00 91.44 160 GLY A N 1
ATOM 1241 C CA . GLY A 1 160 ? 11.704 -1.836 -31.845 1.00 91.44 160 GLY A CA 1
ATOM 1242 C C . GLY A 1 160 ? 11.344 -1.245 -33.209 1.00 91.44 160 GLY A C 1
ATOM 1243 O O . GLY A 1 160 ? 11.295 -1.985 -34.187 1.00 91.44 160 GLY A O 1
ATOM 1244 N N . ARG A 1 161 ? 11.126 0.074 -33.294 1.00 92.12 161 ARG A N 1
ATOM 1245 C CA . ARG A 1 161 ? 10.886 0.766 -34.570 1.00 92.12 161 ARG A CA 1
ATOM 1246 C C . ARG A 1 161 ? 12.088 0.662 -35.502 1.00 92.12 161 ARG A C 1
ATOM 1248 O O . ARG A 1 161 ? 11.903 0.275 -36.648 1.00 92.12 161 ARG A O 1
ATOM 1255 N N . GLU A 1 162 ? 13.293 0.921 -35.001 1.00 90.94 162 GLU A N 1
ATOM 1256 C CA . GLU A 1 162 ? 14.520 0.848 -35.804 1.00 90.94 162 GLU A CA 1
ATOM 1257 C C . GLU A 1 162 ? 14.821 -0.575 -36.293 1.00 90.94 162 GLU A C 1
ATOM 1259 O O . GLU A 1 162 ? 15.208 -0.782 -37.439 1.00 90.94 162 GLU A O 1
ATOM 1264 N N . LEU A 1 163 ? 14.560 -1.588 -35.462 1.00 87.88 163 LEU A N 1
ATOM 1265 C CA . LEU A 1 163 ? 14.665 -2.989 -35.881 1.00 87.88 163 LEU A CA 1
ATOM 1266 C C . LEU A 1 163 ? 13.648 -3.354 -36.973 1.00 87.88 163 LEU A C 1
ATOM 1268 O O . LEU A 1 163 ? 13.927 -4.226 -37.793 1.00 87.88 163 LEU A O 1
ATOM 1272 N N . ASN A 1 164 ? 12.472 -2.719 -36.984 1.00 86.62 164 ASN A N 1
ATOM 1273 C CA . ASN A 1 164 ? 11.436 -2.957 -37.991 1.00 86.62 164 ASN A CA 1
ATOM 1274 C C . ASN A 1 164 ? 11.694 -2.202 -39.301 1.00 86.62 164 ASN A C 1
ATOM 1276 O O . ASN A 1 164 ? 11.216 -2.642 -40.340 1.00 86.62 164 ASN A O 1
ATOM 1280 N N . ALA A 1 165 ? 12.420 -1.085 -39.254 1.00 85.44 165 ALA A N 1
ATOM 1281 C CA . ALA A 1 165 ? 12.731 -0.270 -40.425 1.00 85.44 165 ALA A CA 1
ATOM 1282 C C . ALA A 1 165 ? 13.775 -0.914 -41.359 1.00 85.44 165 ALA A C 1
ATOM 1284 O O . ALA A 1 165 ? 14.026 -0.398 -42.441 1.00 85.44 165 ALA A O 1
ATOM 1285 N N . GLY A 1 166 ? 14.385 -2.039 -40.961 1.00 75.94 166 GLY A N 1
ATOM 1286 C CA . GLY A 1 166 ? 15.406 -2.725 -41.760 1.00 75.94 166 GLY A CA 1
ATOM 1287 C C . GLY A 1 166 ? 16.780 -2.048 -41.727 1.00 75.94 166 GLY A C 1
ATOM 1288 O O . GLY A 1 166 ? 17.702 -2.513 -42.394 1.00 75.94 166 GLY A O 1
ATOM 1289 N N . THR A 1 167 ? 16.957 -1.011 -40.899 1.00 75.62 167 THR A N 1
ATOM 1290 C CA . THR A 1 167 ? 18.183 -0.198 -40.770 1.00 75.62 167 THR A CA 1
ATOM 1291 C C . THR A 1 167 ? 19.433 -1.022 -40.430 1.00 75.62 167 THR A C 1
ATOM 1293 O O . THR A 1 167 ? 20.560 -0.593 -40.652 1.00 75.62 167 THR A O 1
ATOM 1296 N N . ILE A 1 168 ? 19.250 -2.230 -39.894 1.00 78.50 168 ILE A N 1
ATOM 1297 C CA . ILE A 1 168 ? 20.327 -3.122 -39.450 1.00 78.50 168 ILE A CA 1
ATOM 1298 C C . ILE A 1 168 ? 20.872 -4.060 -40.538 1.00 78.50 168 ILE A C 1
ATOM 1300 O O . ILE A 1 168 ? 21.726 -4.891 -40.231 1.00 78.50 168 ILE A O 1
ATOM 1304 N N . GLY A 1 169 ? 20.378 -3.971 -41.781 1.00 80.38 169 GLY A N 1
ATOM 1305 C CA . GLY A 1 169 ? 20.855 -4.799 -42.903 1.00 80.38 169 GLY A CA 1
ATOM 1306 C C . GLY A 1 169 ? 20.568 -6.299 -42.749 1.00 80.38 169 GLY A C 1
ATOM 1307 O O . GLY A 1 169 ? 21.162 -7.129 -43.430 1.00 80.38 169 GLY A O 1
ATOM 1308 N N . PHE A 1 170 ? 19.676 -6.654 -41.826 1.00 83.56 170 PHE A N 1
ATOM 1309 C CA . PHE A 1 170 ? 19.227 -8.009 -41.534 1.00 83.56 170 PHE A CA 1
ATOM 1310 C C . PHE A 1 170 ? 17.761 -7.944 -41.114 1.00 83.56 170 PHE A C 1
ATOM 1312 O O . PHE A 1 170 ? 17.375 -7.030 -40.387 1.00 83.56 170 PHE A O 1
ATOM 1319 N N . GLU A 1 171 ? 16.947 -8.910 -41.535 1.00 86.69 171 GLU A N 1
ATOM 1320 C CA . GLU A 1 171 ? 15.541 -8.975 -41.146 1.00 86.69 171 GLU A CA 1
ATOM 1321 C C . GLU A 1 171 ? 15.349 -9.968 -39.988 1.00 86.69 171 GLU A C 1
ATOM 1323 O O . GLU A 1 171 ? 15.302 -11.183 -40.195 1.00 86.69 171 GLU A O 1
ATOM 1328 N N . PRO A 1 172 ? 15.260 -9.490 -38.733 1.00 89.06 172 PRO A N 1
ATOM 1329 C CA . PRO A 1 172 ? 15.177 -10.378 -37.590 1.00 89.06 172 PRO A CA 1
ATOM 1330 C C . PRO A 1 172 ? 13.818 -11.070 -37.530 1.00 89.06 172 PRO A C 1
ATOM 1332 O O . PRO A 1 172 ? 12.765 -10.423 -37.590 1.00 89.06 172 PRO A O 1
ATOM 1335 N N . THR A 1 173 ? 13.843 -12.382 -37.292 1.00 92.06 173 THR A N 1
ATOM 1336 C CA . THR A 1 173 ? 12.658 -13.158 -36.902 1.00 92.06 173 THR A CA 1
ATOM 1337 C C . THR A 1 173 ? 12.060 -12.622 -35.598 1.00 92.06 173 THR A C 1
ATOM 1339 O O . THR A 1 173 ? 12.720 -11.927 -34.821 1.00 92.06 173 THR A O 1
ATOM 1342 N N . TRP A 1 174 ? 10.814 -12.989 -35.288 1.00 91.38 174 TRP A N 1
ATOM 1343 C CA . TRP A 1 174 ? 10.154 -12.564 -34.047 1.00 91.38 174 TRP A CA 1
ATOM 1344 C C . TRP A 1 174 ? 10.956 -12.911 -32.778 1.00 91.38 174 TRP A C 1
ATOM 1346 O O . TRP A 1 174 ? 11.092 -12.081 -31.874 1.00 91.38 174 TRP A O 1
ATOM 1356 N N . VAL A 1 175 ? 11.543 -14.114 -32.724 1.00 92.12 175 VAL A N 1
ATOM 1357 C CA . VAL A 1 175 ? 12.387 -14.547 -31.597 1.00 92.12 175 VAL A CA 1
ATOM 1358 C C . VAL A 1 175 ? 13.638 -13.676 -31.508 1.00 92.12 175 VAL A C 1
ATOM 1360 O O . VAL A 1 175 ? 13.973 -13.190 -30.425 1.00 92.12 175 VAL A O 1
ATOM 1363 N N . GLN A 1 176 ? 14.287 -13.409 -32.644 1.00 91.81 176 GLN A N 1
ATOM 1364 C CA . GLN A 1 176 ? 15.483 -12.573 -32.682 1.00 91.81 176 GLN A CA 1
ATOM 1365 C C . GLN A 1 176 ? 15.191 -11.127 -32.269 1.00 91.81 176 GLN A C 1
ATOM 1367 O O . GLN A 1 176 ? 15.926 -10.566 -31.457 1.00 91.81 176 GLN A O 1
ATOM 1372 N N . ARG A 1 177 ? 14.064 -10.550 -32.710 1.00 91.69 177 ARG A N 1
ATOM 1373 C CA . ARG A 1 177 ? 13.604 -9.222 -32.264 1.00 91.69 177 ARG A CA 1
ATOM 1374 C C . ARG A 1 177 ? 13.432 -9.171 -30.753 1.00 91.69 177 ARG A C 1
ATOM 1376 O O . ARG A 1 177 ? 13.909 -8.243 -30.103 1.00 91.69 177 ARG A O 1
ATOM 1383 N N . ARG A 1 178 ? 12.783 -10.181 -30.168 1.00 92.50 178 ARG A N 1
ATOM 1384 C CA . ARG A 1 178 ? 12.571 -10.247 -28.716 1.00 92.50 178 ARG A CA 1
ATOM 1385 C C . ARG A 1 178 ? 13.894 -10.279 -27.950 1.00 92.50 178 ARG A C 1
ATOM 1387 O O . ARG A 1 178 ? 14.024 -9.588 -26.941 1.00 92.50 178 ARG A O 1
ATOM 1394 N N . VAL A 1 179 ? 14.862 -11.052 -28.428 1.00 93.31 179 VAL A N 1
ATOM 1395 C CA . VAL A 1 179 ? 16.192 -11.162 -27.819 1.00 93.31 179 VAL A CA 1
ATOM 1396 C C . VAL A 1 179 ? 16.986 -9.854 -27.966 1.00 93.31 179 VAL A C 1
ATOM 1398 O O . VAL A 1 179 ? 17.573 -9.390 -26.989 1.00 93.31 179 VAL A O 1
ATOM 1401 N N . LEU A 1 180 ? 16.925 -9.189 -29.124 1.00 93.19 180 LEU A N 1
ATOM 1402 C CA . LEU A 1 180 ? 17.537 -7.870 -29.332 1.00 93.19 180 LEU A CA 1
ATOM 1403 C C . LEU A 1 180 ? 16.911 -6.791 -28.430 1.00 93.19 180 LEU A C 1
ATOM 1405 O O . LEU A 1 180 ? 17.630 -5.999 -27.824 1.00 93.19 180 LEU A O 1
ATOM 1409 N N . LEU A 1 181 ? 15.590 -6.799 -28.229 1.00 93.06 181 LEU A N 1
ATOM 1410 C CA . LEU A 1 181 ? 14.925 -5.903 -27.270 1.00 93.06 181 LEU A CA 1
ATOM 1411 C C . LEU A 1 181 ? 15.334 -6.189 -25.816 1.00 93.06 181 LEU A C 1
ATOM 1413 O O . LEU A 1 181 ? 15.496 -5.263 -25.016 1.00 93.06 181 LEU A O 1
ATOM 1417 N N . GLN A 1 182 ? 15.524 -7.460 -25.449 1.00 92.31 182 GLN A N 1
ATOM 1418 C CA . GLN A 1 182 ? 16.051 -7.833 -24.132 1.00 92.31 182 GLN A CA 1
ATOM 1419 C C . GLN A 1 182 ? 17.490 -7.346 -23.943 1.00 92.31 182 GLN A C 1
ATOM 1421 O O . GLN A 1 182 ? 17.822 -6.833 -22.871 1.00 92.31 182 GLN A O 1
ATOM 1426 N N . HIS A 1 183 ? 18.319 -7.449 -24.983 1.00 94.25 183 HIS A N 1
ATOM 1427 C CA . HIS A 1 183 ? 19.662 -6.886 -24.990 1.00 94.25 183 HIS A CA 1
ATOM 1428 C C . HIS A 1 183 ? 19.634 -5.364 -24.814 1.00 94.25 183 HIS A C 1
ATOM 1430 O O . HIS A 1 183 ? 20.266 -4.853 -23.891 1.00 94.25 183 HIS A O 1
ATOM 1436 N N . GLY A 1 184 ? 18.811 -4.647 -25.584 1.00 93.50 184 GLY A N 1
ATOM 1437 C CA . GLY A 1 184 ? 18.640 -3.201 -25.429 1.00 93.50 184 GLY A CA 1
ATOM 1438 C C . GLY A 1 184 ? 18.202 -2.808 -24.013 1.00 93.50 184 GLY A C 1
ATOM 1439 O O . GLY A 1 184 ? 18.750 -1.886 -23.409 1.00 93.50 184 GLY A O 1
ATOM 1440 N N . ALA A 1 185 ? 17.291 -3.572 -23.401 1.00 91.19 185 ALA A N 1
ATOM 1441 C CA . ALA A 1 185 ? 16.900 -3.356 -22.009 1.00 91.19 185 ALA A CA 1
ATOM 1442 C C . ALA A 1 185 ? 18.055 -3.573 -21.012 1.00 91.19 185 ALA A C 1
ATOM 1444 O O . ALA A 1 185 ? 18.131 -2.883 -19.989 1.00 91.19 185 ALA A O 1
ATOM 1445 N N . LYS A 1 186 ? 18.941 -4.538 -21.285 1.00 92.56 186 LYS A N 1
ATOM 1446 C CA . LYS A 1 186 ? 20.130 -4.811 -20.470 1.00 92.56 186 LYS A CA 1
ATOM 1447 C C . LYS A 1 186 ? 21.147 -3.678 -20.587 1.00 92.56 186 LYS A C 1
ATOM 1449 O O . LYS A 1 186 ? 21.624 -3.221 -19.548 1.00 92.56 186 LYS A O 1
ATOM 1454 N N . VAL A 1 187 ? 21.421 -3.206 -21.804 1.00 93.88 187 VAL A N 1
ATOM 1455 C CA . VAL A 1 187 ? 22.292 -2.053 -22.087 1.00 93.88 187 VAL A CA 1
ATOM 1456 C C . VAL A 1 187 ? 21.778 -0.814 -21.353 1.00 93.88 187 VAL A C 1
ATOM 1458 O O . VAL A 1 187 ? 22.512 -0.221 -20.568 1.00 93.88 187 VAL A O 1
ATOM 1461 N N . TRP A 1 188 ? 20.481 -0.510 -21.464 1.00 92.75 188 TRP A N 1
ATOM 1462 C CA . TRP A 1 188 ? 19.851 0.598 -20.737 1.00 92.75 188 TRP A CA 1
ATOM 1463 C C . TRP A 1 188 ? 20.057 0.503 -19.216 1.00 92.75 188 TRP A C 1
ATOM 1465 O O . TRP A 1 188 ? 20.408 1.474 -18.545 1.00 92.75 188 TRP A O 1
ATOM 1475 N N . SER A 1 189 ? 19.880 -0.696 -18.649 1.00 89.00 189 SER A N 1
ATOM 1476 C CA . SER A 1 189 ? 20.116 -0.942 -17.223 1.00 89.00 189 SER A CA 1
ATOM 1477 C C . SER A 1 189 ? 21.588 -0.788 -16.824 1.00 89.00 189 SER A C 1
ATOM 1479 O O . SER A 1 189 ? 21.870 -0.424 -15.681 1.00 89.00 189 SER A O 1
ATOM 1481 N N . ILE A 1 190 ? 22.536 -1.091 -17.716 1.00 91.56 190 ILE A N 1
ATOM 1482 C CA . ILE A 1 190 ? 23.962 -0.819 -17.491 1.00 91.56 190 ILE A CA 1
ATOM 1483 C C . ILE A 1 190 ? 24.181 0.692 -17.425 1.00 91.56 190 ILE A C 1
ATOM 1485 O O . ILE A 1 190 ? 24.658 1.148 -16.389 1.00 91.56 190 ILE A O 1
ATOM 1489 N N . CYS A 1 191 ? 23.729 1.456 -18.427 1.00 90.81 191 CYS A N 1
ATOM 1490 C CA . CYS A 1 191 ? 23.880 2.914 -18.459 1.00 90.81 191 CYS A CA 1
ATOM 1491 C C . CYS A 1 191 ? 23.342 3.585 -17.185 1.00 90.81 191 CYS A C 1
ATOM 1493 O O . CYS A 1 191 ? 24.058 4.348 -16.537 1.00 90.81 191 CYS A O 1
ATOM 1495 N N . LEU A 1 192 ? 22.131 3.215 -16.745 1.00 87.56 192 LEU A N 1
ATOM 1496 C CA . LEU A 1 192 ? 21.541 3.739 -15.506 1.00 87.56 192 LEU A CA 1
ATOM 1497 C C . LEU A 1 192 ? 22.390 3.446 -14.260 1.00 87.56 192 LEU A C 1
ATOM 1499 O O . LEU A 1 192 ? 22.542 4.310 -13.398 1.00 87.56 192 LEU A O 1
ATOM 1503 N N . ARG A 1 193 ? 22.940 2.230 -14.142 1.00 86.69 193 ARG A N 1
ATOM 1504 C CA . ARG A 1 193 ? 23.767 1.832 -12.988 1.00 86.69 193 ARG A CA 1
ATOM 1505 C C . ARG A 1 193 ? 25.130 2.513 -12.995 1.00 86.69 193 ARG A C 1
ATOM 1507 O O . ARG A 1 193 ? 25.693 2.758 -11.931 1.00 86.69 193 ARG A O 1
ATOM 1514 N N . THR A 1 194 ? 25.661 2.814 -14.176 1.00 90.50 194 THR A N 1
ATOM 1515 C CA . THR A 1 194 ? 26.990 3.407 -14.331 1.00 90.50 194 THR A CA 1
ATOM 1516 C C . THR A 1 194 ? 26.987 4.923 -14.451 1.00 90.50 194 THR A C 1
ATOM 1518 O O . THR A 1 194 ? 28.065 5.498 -14.514 1.00 90.50 194 THR A O 1
ATOM 1521 N N . ARG A 1 195 ? 25.821 5.582 -14.401 1.00 85.88 195 ARG A N 1
ATOM 1522 C CA . ARG A 1 195 ? 25.684 7.045 -14.513 1.00 85.88 195 ARG A CA 1
ATOM 1523 C C . ARG A 1 195 ? 26.646 7.840 -13.621 1.00 85.88 195 ARG A C 1
ATOM 1525 O O . ARG A 1 195 ? 27.167 8.864 -14.029 1.00 85.88 195 ARG A O 1
ATOM 1532 N N . ARG A 1 196 ? 26.871 7.374 -12.389 1.00 83.44 196 ARG A N 1
ATOM 1533 C CA . ARG A 1 196 ? 27.769 8.009 -11.402 1.00 83.44 196 ARG A CA 1
ATOM 1534 C C . ARG A 1 196 ? 29.013 7.170 -11.098 1.00 83.44 196 ARG A C 1
ATOM 1536 O O . ARG A 1 196 ? 29.606 7.294 -10.032 1.00 83.44 196 ARG A O 1
ATOM 1543 N N . SER A 1 197 ? 29.342 6.223 -11.971 1.00 84.00 197 SER A N 1
ATOM 1544 C CA . SER A 1 197 ? 30.483 5.331 -11.765 1.00 84.00 197 SER A CA 1
ATOM 1545 C C . SER A 1 197 ? 31.791 5.950 -12.245 1.00 84.00 197 SER A C 1
ATOM 1547 O O . SER A 1 197 ? 31.796 6.915 -13.001 1.00 84.00 197 SER A O 1
ATOM 1549 N N . ARG A 1 198 ? 32.910 5.351 -11.815 1.00 79.56 198 ARG A N 1
ATOM 1550 C CA . ARG A 1 198 ? 34.250 5.697 -12.303 1.00 79.56 198 ARG A CA 1
ATOM 1551 C C . ARG A 1 198 ? 34.329 5.582 -13.838 1.00 79.56 198 ARG A C 1
ATOM 1553 O O . ARG A 1 198 ? 33.691 4.670 -14.385 1.00 79.56 198 ARG A O 1
ATOM 1560 N N . PRO A 1 199 ? 35.139 6.433 -14.499 1.00 76.19 199 PRO A N 1
ATOM 1561 C CA . PRO A 1 199 ? 35.427 6.311 -15.928 1.00 76.19 199 PRO A CA 1
ATOM 1562 C C . PRO A 1 199 ? 35.844 4.877 -16.294 1.00 76.19 199 PRO A C 1
ATOM 1564 O O . PRO A 1 199 ? 36.556 4.231 -15.525 1.00 76.19 199 PRO A O 1
ATOM 1567 N N . GLY A 1 200 ? 35.362 4.348 -17.421 1.00 84.00 200 GLY A N 1
ATOM 1568 C CA . GLY A 1 200 ? 35.702 3.004 -17.912 1.00 84.00 200 GLY A CA 1
ATOM 1569 C C . GLY A 1 200 ? 34.815 1.862 -17.396 1.00 84.00 200 GLY A C 1
ATOM 1570 O O . GLY A 1 200 ? 34.768 0.791 -18.006 1.00 84.00 200 GLY A O 1
ATOM 1571 N N . ARG A 1 201 ? 34.062 2.045 -16.296 1.00 88.94 201 ARG A N 1
ATOM 1572 C CA . ARG A 1 201 ? 33.183 0.978 -15.766 1.00 88.94 201 ARG A CA 1
ATOM 1573 C C . ARG A 1 201 ? 32.009 0.673 -16.698 1.00 88.94 201 ARG A C 1
ATOM 1575 O O . ARG A 1 201 ? 31.578 -0.478 -16.780 1.00 88.94 201 ARG A O 1
ATOM 1582 N N . ARG A 1 202 ? 31.461 1.698 -17.355 1.00 90.81 202 ARG A N 1
ATOM 1583 C CA . ARG A 1 202 ? 30.357 1.549 -18.313 1.00 90.81 202 ARG A CA 1
ATOM 1584 C C . ARG A 1 202 ? 30.826 0.738 -19.512 1.00 90.81 202 ARG A C 1
ATOM 1586 O O . ARG A 1 202 ? 30.199 -0.258 -19.848 1.00 90.81 202 ARG A O 1
ATOM 1593 N N . GLU A 1 203 ? 31.958 1.127 -20.077 1.00 91.50 203 GLU A N 1
ATOM 1594 C CA . GLU A 1 203 ? 32.572 0.525 -21.254 1.00 91.50 203 GLU A CA 1
ATOM 1595 C C . GLU A 1 203 ? 32.897 -0.955 -20.998 1.00 91.50 203 GLU A C 1
ATOM 1597 O O . GLU A 1 203 ? 32.509 -1.814 -21.787 1.00 91.50 203 GLU A O 1
ATOM 1602 N N . ALA A 1 204 ? 33.477 -1.279 -19.835 1.00 90.56 204 ALA A N 1
ATOM 1603 C CA . ALA A 1 204 ? 33.749 -2.661 -19.435 1.00 90.56 204 ALA A CA 1
ATOM 1604 C C . ALA A 1 204 ? 32.476 -3.524 -19.321 1.00 90.56 204 ALA A C 1
ATOM 1606 O O . ALA A 1 204 ? 32.449 -4.665 -19.781 1.00 90.56 204 ALA A O 1
ATOM 1607 N N . LEU A 1 205 ? 31.398 -2.991 -18.729 1.00 89.81 205 LEU A N 1
ATOM 1608 C CA . LEU A 1 205 ? 30.132 -3.722 -18.597 1.00 89.81 205 LEU A CA 1
ATOM 1609 C C . LEU A 1 205 ? 29.399 -3.877 -19.933 1.00 89.81 205 LEU A C 1
ATOM 1611 O O . LEU A 1 205 ? 28.759 -4.904 -20.156 1.00 89.81 205 LEU A O 1
ATOM 1615 N N . LEU A 1 206 ? 29.476 -2.874 -20.810 1.00 90.69 206 LEU A N 1
ATOM 1616 C CA . LEU A 1 206 ? 28.914 -2.944 -22.157 1.00 90.69 206 LEU A CA 1
ATOM 1617 C C . LEU A 1 206 ? 29.652 -3.978 -23.012 1.00 90.69 206 LEU A C 1
ATOM 1619 O O . LEU A 1 206 ? 28.996 -4.756 -23.693 1.00 90.69 206 LEU A O 1
ATOM 1623 N N . ALA A 1 207 ? 30.979 -4.076 -22.901 1.00 89.62 207 ALA A N 1
ATOM 1624 C CA . ALA A 1 207 ? 31.761 -5.095 -23.604 1.00 89.62 207 ALA A CA 1
ATOM 1625 C C . ALA A 1 207 ? 31.358 -6.539 -23.232 1.00 89.62 207 ALA A C 1
ATOM 1627 O O . ALA A 1 207 ? 31.423 -7.435 -24.070 1.00 89.62 207 ALA A O 1
ATOM 1628 N N . GLN A 1 208 ? 30.894 -6.764 -21.997 1.00 89.44 208 GLN A N 1
ATOM 1629 C CA . GLN A 1 208 ? 30.418 -8.071 -21.514 1.00 89.44 208 GLN A CA 1
ATOM 1630 C C . GLN A 1 208 ? 28.926 -8.320 -21.801 1.00 89.44 208 GLN A C 1
ATOM 1632 O O . GLN A 1 208 ? 28.471 -9.462 -21.863 1.00 89.44 208 GLN A O 1
ATOM 1637 N N . ALA A 1 209 ? 28.133 -7.262 -21.990 1.00 82.38 209 ALA A N 1
ATOM 1638 C CA . ALA A 1 209 ? 26.689 -7.352 -22.205 1.00 82.38 209 ALA A CA 1
ATOM 1639 C C . ALA A 1 209 ? 26.234 -8.270 -23.363 1.00 82.38 209 ALA A C 1
ATOM 1641 O O . ALA A 1 209 ? 25.169 -8.883 -23.212 1.00 82.38 209 ALA A O 1
ATOM 1642 N N . PRO A 1 210 ? 26.959 -8.378 -24.497 1.00 86.50 210 PRO A N 1
ATOM 1643 C CA . PRO A 1 210 ? 26.559 -9.230 -25.612 1.00 86.50 210 PRO A CA 1
ATOM 1644 C C . PRO A 1 210 ? 27.033 -10.684 -25.494 1.00 86.50 210 PRO A C 1
ATOM 1646 O O . PRO A 1 210 ? 26.750 -11.478 -26.384 1.00 86.50 210 PRO A O 1
ATOM 1649 N N . GLU A 1 211 ? 27.747 -11.071 -24.434 1.00 84.81 211 GLU A N 1
ATOM 1650 C CA . GLU A 1 211 ? 28.405 -12.382 -24.369 1.00 84.81 211 GLU A CA 1
ATOM 1651 C C . GLU A 1 211 ? 27.439 -13.571 -24.493 1.00 84.81 211 GLU A C 1
ATOM 1653 O O . GLU A 1 211 ? 27.726 -14.528 -25.207 1.00 84.81 211 GLU A O 1
ATOM 1658 N N . TRP A 1 212 ? 26.247 -13.464 -23.906 1.00 87.56 212 TRP A N 1
ATOM 1659 C CA . TRP A 1 212 ? 25.185 -14.473 -2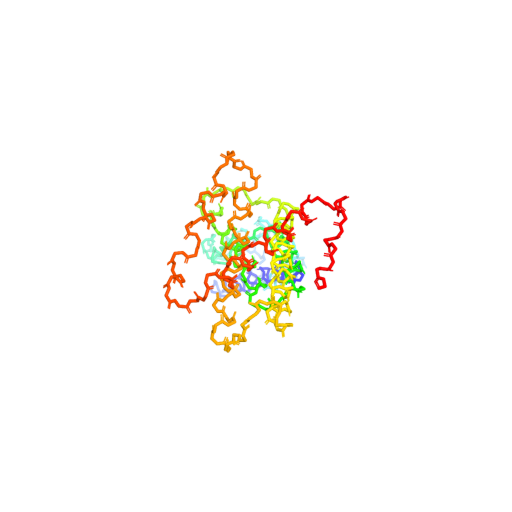4.006 1.00 87.56 212 TRP A CA 1
ATOM 1660 C C . TRP A 1 212 ? 24.477 -14.513 -25.376 1.00 87.56 212 TRP A C 1
ATOM 1662 O O . TRP A 1 212 ? 23.629 -15.372 -25.595 1.00 87.56 212 TRP A O 1
ATOM 1672 N N . LEU A 1 213 ? 24.800 -13.587 -26.289 1.00 88.62 213 LEU A N 1
ATOM 1673 C CA . LEU A 1 213 ? 24.270 -13.521 -27.659 1.00 88.62 213 LEU A CA 1
ATOM 1674 C C . LEU A 1 213 ? 25.241 -14.074 -28.705 1.00 88.62 213 LEU A C 1
ATOM 1676 O O . LEU A 1 213 ? 24.858 -14.208 -29.871 1.00 88.62 213 LEU A O 1
ATOM 1680 N N . LYS A 1 214 ? 26.489 -14.374 -28.317 1.00 83.19 214 LYS A N 1
ATOM 1681 C CA . LYS A 1 214 ? 27.503 -14.922 -29.226 1.00 83.19 214 LYS A CA 1
ATOM 1682 C C . LYS A 1 214 ? 26.967 -16.202 -29.879 1.00 83.19 214 LYS A C 1
ATOM 1684 O O . LYS A 1 214 ? 26.491 -17.098 -29.192 1.00 83.19 214 LYS A O 1
ATOM 1689 N N . GLY A 1 215 ? 27.008 -16.258 -31.211 1.00 81.56 215 GLY A N 1
ATOM 1690 C CA . GLY A 1 215 ? 26.496 -17.386 -32.003 1.00 81.56 215 GLY A CA 1
ATOM 1691 C C . GLY A 1 215 ? 24.978 -17.400 -32.235 1.00 81.56 215 GLY A C 1
ATOM 1692 O O . GLY A 1 215 ? 24.519 -18.134 -33.101 1.00 81.56 215 GLY A O 1
ATOM 1693 N N . TYR A 1 216 ? 24.203 -16.567 -31.530 1.00 85.69 216 TYR A N 1
ATOM 1694 C CA . TYR A 1 216 ? 22.743 -16.474 -31.686 1.00 85.69 216 TYR A CA 1
ATOM 1695 C C . TYR A 1 216 ? 22.291 -15.247 -32.488 1.00 85.69 216 TYR A C 1
ATOM 1697 O O . TYR A 1 216 ? 21.194 -15.257 -33.048 1.00 85.69 216 TYR A O 1
ATOM 1705 N N . MET A 1 217 ? 23.112 -14.190 -32.535 1.00 91.75 217 MET A N 1
ATOM 1706 C CA . MET A 1 217 ? 22.814 -12.941 -33.245 1.00 91.75 217 MET A CA 1
ATOM 1707 C C . MET A 1 217 ? 23.993 -12.456 -34.089 1.00 91.75 217 MET A C 1
ATOM 1709 O O . MET A 1 217 ? 25.138 -12.561 -33.639 1.00 91.75 217 MET A O 1
ATOM 1713 N N . PRO A 1 218 ? 23.737 -11.836 -35.257 1.00 91.31 218 PRO A N 1
ATOM 1714 C CA . PRO A 1 218 ? 24.764 -11.112 -35.996 1.00 91.31 218 PRO A CA 1
ATOM 1715 C C . PRO A 1 218 ? 25.385 -10.009 -35.131 1.00 91.31 218 PRO A C 1
ATOM 1717 O O . PRO A 1 218 ? 24.666 -9.201 -34.535 1.00 91.31 218 PRO A O 1
ATOM 1720 N N . ALA A 1 219 ? 26.719 -9.936 -35.095 1.00 90.69 219 ALA A N 1
ATOM 1721 C CA . ALA A 1 219 ? 27.443 -8.941 -34.298 1.00 90.69 219 ALA A CA 1
ATOM 1722 C C . ALA A 1 219 ? 27.039 -7.498 -34.653 1.00 90.69 219 ALA A C 1
ATOM 1724 O O . ALA A 1 219 ? 26.912 -6.661 -33.762 1.00 90.69 219 ALA A O 1
ATOM 1725 N N . ALA A 1 220 ? 26.753 -7.235 -35.934 1.00 90.12 220 ALA A N 1
ATOM 1726 C CA . ALA A 1 220 ? 26.273 -5.941 -36.413 1.00 90.12 220 ALA A CA 1
ATOM 1727 C C . ALA A 1 220 ? 24.939 -5.527 -35.766 1.00 90.12 220 ALA A C 1
ATOM 1729 O O . ALA A 1 220 ? 24.809 -4.399 -35.301 1.00 90.12 220 ALA A O 1
ATOM 1730 N N . ALA A 1 221 ? 23.973 -6.447 -35.653 1.00 90.75 221 ALA A N 1
ATOM 1731 C CA . ALA A 1 221 ? 22.673 -6.162 -35.042 1.00 90.75 221 ALA A CA 1
ATOM 1732 C C . ALA A 1 221 ? 22.794 -5.896 -33.532 1.00 90.75 221 ALA A C 1
ATOM 1734 O O . ALA A 1 221 ? 22.149 -4.996 -32.995 1.00 90.75 221 ALA A O 1
ATOM 1735 N N . VAL A 1 222 ? 23.653 -6.655 -32.845 1.00 93.00 222 VAL A N 1
ATOM 1736 C CA . VAL A 1 222 ? 23.936 -6.454 -31.417 1.00 93.00 222 VAL A CA 1
ATOM 1737 C C . VAL A 1 222 ? 24.623 -5.106 -31.183 1.00 93.00 222 VAL A C 1
ATOM 1739 O O . VAL A 1 222 ? 24.183 -4.333 -30.331 1.00 93.00 222 VAL A O 1
ATOM 1742 N N . GLY A 1 223 ? 25.651 -4.797 -31.980 1.00 92.19 223 GLY A N 1
ATOM 1743 C CA . GLY A 1 223 ? 26.365 -3.521 -31.934 1.00 92.19 223 GLY A CA 1
ATOM 1744 C C . GLY A 1 223 ? 25.454 -2.331 -32.225 1.00 92.19 223 GLY A C 1
ATOM 1745 O O . GLY A 1 223 ? 25.493 -1.347 -31.493 1.00 92.19 223 GLY A O 1
ATOM 1746 N N . PHE A 1 224 ? 24.571 -2.449 -33.220 1.00 93.25 224 PHE A N 1
ATOM 1747 C CA . PHE A 1 224 ? 23.575 -1.428 -33.535 1.00 93.25 224 PHE A CA 1
ATOM 1748 C C . PHE A 1 224 ? 22.664 -1.125 -32.344 1.00 93.25 224 PHE A C 1
ATOM 1750 O O . PHE A 1 224 ? 22.547 0.029 -31.936 1.00 93.25 224 PHE A O 1
ATOM 1757 N N . VAL A 1 225 ? 22.046 -2.154 -31.747 1.00 93.38 225 VAL A N 1
ATOM 1758 C CA . VAL A 1 225 ? 21.144 -1.966 -30.600 1.00 93.38 225 VAL A CA 1
ATOM 1759 C C . VAL A 1 225 ? 21.884 -1.343 -29.420 1.00 93.38 225 VAL A C 1
ATOM 1761 O O . VAL A 1 225 ? 21.336 -0.466 -28.752 1.00 93.38 225 VAL A O 1
ATOM 1764 N N . GLN A 1 226 ? 23.120 -1.772 -29.157 1.00 94.88 226 GLN A N 1
ATOM 1765 C CA . GLN A 1 226 ? 23.929 -1.194 -28.090 1.00 94.88 226 GLN A CA 1
ATOM 1766 C C . GLN A 1 226 ? 24.203 0.294 -28.335 1.00 94.88 226 GLN A C 1
ATOM 1768 O O . GLN A 1 226 ? 23.931 1.100 -27.445 1.00 94.88 226 GLN A O 1
ATOM 1773 N N . SER A 1 227 ? 24.686 0.661 -29.524 1.00 93.69 227 SER A N 1
ATOM 1774 C CA . SER A 1 227 ? 24.969 2.054 -29.887 1.00 93.69 227 SER A CA 1
ATOM 1775 C C . SER A 1 227 ? 23.720 2.925 -29.811 1.00 93.69 227 SER A C 1
ATOM 1777 O O . SER A 1 227 ? 23.748 3.955 -29.144 1.00 93.69 227 SER A O 1
ATOM 1779 N N . LEU A 1 228 ? 22.604 2.467 -30.385 1.00 93.94 228 LEU A N 1
ATOM 1780 C CA . LEU A 1 228 ? 21.332 3.189 -30.367 1.00 93.94 228 LEU A CA 1
ATOM 1781 C C . LEU A 1 228 ? 20.843 3.449 -28.935 1.00 93.94 228 LEU A C 1
ATOM 1783 O O . LEU A 1 228 ? 20.395 4.543 -28.608 1.00 93.94 228 LEU A O 1
ATOM 1787 N N . VAL A 1 229 ? 20.926 2.455 -28.046 1.00 93.69 229 VAL A N 1
ATOM 1788 C CA . VAL A 1 229 ? 20.499 2.633 -26.649 1.00 93.69 229 VAL A CA 1
ATOM 1789 C C . VAL A 1 229 ? 21.427 3.579 -25.885 1.00 93.69 229 VAL A C 1
ATOM 1791 O O . VAL A 1 229 ? 20.943 4.339 -25.046 1.00 93.69 229 VAL A O 1
ATOM 1794 N N . VAL A 1 230 ? 22.737 3.534 -26.140 1.00 93.25 230 VAL A N 1
ATOM 1795 C CA . VAL A 1 230 ? 23.705 4.459 -25.527 1.00 93.25 230 VAL A CA 1
ATOM 1796 C C . VAL A 1 230 ? 23.451 5.888 -25.999 1.00 93.25 230 VAL A C 1
ATOM 1798 O O . VAL A 1 230 ? 23.375 6.786 -25.168 1.00 93.25 230 VAL A O 1
ATOM 1801 N N . GLU A 1 231 ? 23.235 6.086 -27.295 1.00 92.25 231 GLU A N 1
ATOM 1802 C CA . GLU A 1 231 ? 22.900 7.382 -27.882 1.00 92.25 231 GLU A CA 1
ATOM 1803 C C . GLU A 1 231 ? 21.608 7.952 -27.286 1.00 92.25 231 GLU A C 1
ATOM 1805 O O . GLU A 1 231 ? 21.618 9.047 -26.726 1.00 92.25 231 GLU A O 1
ATOM 1810 N N . LEU A 1 232 ? 20.524 7.166 -27.277 1.00 91.38 232 LEU A N 1
ATOM 1811 C CA . LEU A 1 232 ? 19.259 7.559 -26.646 1.00 91.38 232 LEU A CA 1
ATOM 1812 C C . LEU A 1 232 ? 19.436 7.910 -25.164 1.00 91.38 232 LEU A C 1
ATOM 1814 O O . LEU A 1 232 ? 18.809 8.843 -24.669 1.00 91.38 232 LEU A O 1
ATOM 1818 N N . PHE A 1 233 ? 20.277 7.169 -24.439 1.00 90.56 233 PHE A N 1
ATOM 1819 C CA . PHE A 1 233 ? 20.585 7.476 -23.045 1.00 90.56 233 PHE A CA 1
ATOM 1820 C C . PHE A 1 233 ? 21.270 8.836 -22.907 1.00 90.56 233 PHE A C 1
ATOM 1822 O O . PHE A 1 233 ? 20.858 9.634 -22.068 1.00 90.56 233 PHE A O 1
ATOM 1829 N N . GLU A 1 234 ? 22.267 9.124 -23.738 1.00 89.50 234 GLU A N 1
ATOM 1830 C CA . GLU A 1 234 ? 22.996 10.390 -23.694 1.00 89.50 234 GLU A CA 1
ATOM 1831 C C . GLU A 1 234 ? 22.121 11.590 -24.075 1.00 89.50 234 GLU A C 1
ATOM 1833 O O . GLU A 1 234 ? 22.181 12.613 -23.393 1.00 89.50 234 GLU A O 1
ATOM 1838 N N . THR A 1 235 ? 21.259 11.463 -25.088 1.00 88.69 235 THR A N 1
ATOM 1839 C CA . THR A 1 235 ? 20.289 12.512 -25.453 1.00 88.69 235 THR A CA 1
ATOM 1840 C C . THR A 1 235 ? 19.286 12.766 -24.326 1.00 88.69 235 THR A C 1
ATOM 1842 O O . THR A 1 235 ? 18.948 13.905 -24.024 1.00 88.69 235 THR A O 1
ATOM 1845 N N . MET A 1 236 ? 18.825 11.714 -23.643 1.00 85.44 236 MET A N 1
ATOM 1846 C CA . MET A 1 236 ? 17.876 11.858 -22.534 1.00 85.44 236 MET A CA 1
ATOM 1847 C C . MET A 1 236 ? 18.502 12.433 -21.256 1.00 85.44 236 MET A C 1
ATOM 1849 O O . MET A 1 236 ? 17.772 12.976 -20.425 1.00 85.44 236 MET A O 1
ATOM 1853 N N . GLU A 1 237 ? 19.814 12.288 -21.056 1.00 80.75 237 GLU A N 1
ATOM 1854 C CA . GLU A 1 237 ? 20.518 12.896 -19.919 1.00 80.75 237 GLU A CA 1
ATOM 1855 C C . GLU A 1 237 ? 20.936 14.345 -20.175 1.00 80.75 237 GLU A C 1
ATOM 1857 O O . GLU A 1 237 ? 21.115 15.087 -19.209 1.00 80.75 237 GLU A O 1
ATOM 1862 N N . ASN A 1 238 ? 21.053 14.752 -21.440 1.00 79.12 238 ASN A N 1
ATOM 1863 C CA . ASN A 1 238 ? 21.429 16.102 -21.830 1.00 79.12 238 ASN A CA 1
ATOM 1864 C C . ASN A 1 238 ? 20.416 16.676 -22.843 1.00 79.12 238 ASN A C 1
ATOM 1866 O O . ASN A 1 238 ? 20.643 16.579 -24.047 1.00 79.12 238 ASN A O 1
ATOM 1870 N N . PRO A 1 239 ? 19.292 17.258 -22.382 1.00 60.53 239 PRO A N 1
ATOM 1871 C CA . PRO A 1 239 ? 18.218 17.729 -23.261 1.00 60.53 239 PRO A CA 1
ATOM 1872 C C . PRO A 1 239 ? 18.612 18.921 -24.151 1.00 60.53 239 PRO A C 1
ATOM 1874 O O . PRO A 1 239 ? 17.864 19.257 -25.061 1.00 60.53 239 PRO A O 1
ATOM 1877 N N . GLU A 1 240 ? 19.769 19.548 -23.910 1.00 55.62 240 GLU A N 1
ATOM 1878 C CA . GLU A 1 240 ? 20.336 20.598 -24.771 1.00 55.62 240 GLU A CA 1
ATOM 1879 C C . GLU A 1 240 ? 21.124 20.031 -25.967 1.00 55.62 240 GLU A C 1
ATOM 1881 O O . GLU A 1 240 ? 21.511 20.779 -26.865 1.00 55.62 240 GLU A O 1
ATOM 1886 N N . ARG A 1 241 ? 21.364 18.711 -26.019 1.00 48.94 241 ARG A N 1
ATOM 1887 C CA . ARG A 1 241 ? 21.964 18.061 -27.191 1.00 48.94 241 ARG A CA 1
ATOM 1888 C C . ARG A 1 241 ? 20.899 17.949 -28.295 1.00 48.94 241 ARG A C 1
ATOM 1890 O O . ARG A 1 241 ? 19.832 17.398 -28.019 1.00 48.94 241 ARG A O 1
ATOM 1897 N N . PRO A 1 242 ? 21.165 18.421 -29.529 1.00 51.81 242 PRO A N 1
ATOM 1898 C CA . PRO A 1 242 ? 20.220 18.283 -30.635 1.00 51.81 242 PRO A CA 1
ATOM 1899 C C . PRO A 1 242 ? 19.859 16.807 -30.858 1.00 51.81 242 PRO A C 1
ATOM 1901 O O . PRO A 1 242 ? 20.705 15.926 -30.673 1.00 51.81 242 PRO A O 1
ATOM 1904 N N . GLU A 1 243 ? 18.597 16.540 -31.220 1.00 49.34 243 GLU A N 1
ATOM 1905 C CA . GLU A 1 243 ? 18.156 15.192 -31.597 1.00 49.34 243 GLU A CA 1
ATOM 1906 C C . GLU A 1 243 ? 19.101 14.635 -32.670 1.00 49.34 243 GLU A C 1
ATOM 1908 O O . GLU A 1 243 ? 19.463 15.368 -33.595 1.00 49.34 243 GLU A O 1
ATOM 1913 N N . PRO A 1 244 ? 19.523 13.365 -32.554 1.00 51.91 244 PRO A N 1
ATOM 1914 C CA . PRO A 1 244 ? 20.464 12.799 -33.500 1.00 51.91 244 PRO A CA 1
ATOM 1915 C C . PRO A 1 244 ? 19.880 12.864 -34.910 1.00 51.91 244 PRO A C 1
ATOM 1917 O O . PRO A 1 244 ? 18.758 12.409 -35.156 1.00 51.91 244 PRO A O 1
ATOM 1920 N 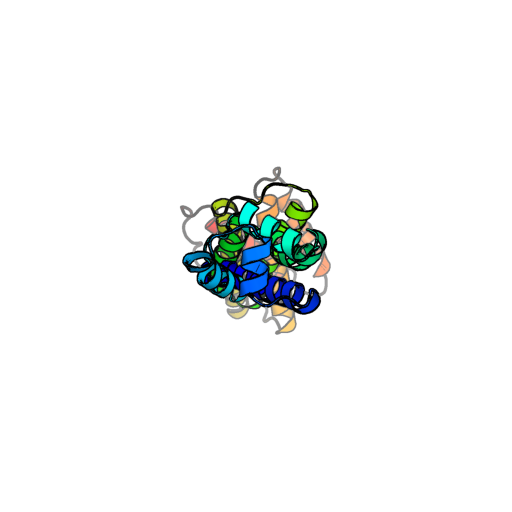N . GLU A 1 245 ? 20.638 13.471 -35.827 1.00 48.12 245 GLU A N 1
ATOM 1921 C CA . GLU A 1 245 ? 20.269 13.568 -37.234 1.00 48.12 245 GLU A CA 1
ATOM 1922 C C . GLU A 1 245 ? 19.940 12.166 -37.746 1.00 48.12 245 GLU A C 1
ATOM 1924 O O . GLU A 1 245 ? 20.760 11.246 -37.666 1.00 48.12 245 GLU A O 1
ATOM 1929 N N . ARG A 1 246 ? 18.704 11.988 -38.229 1.00 48.69 246 ARG A N 1
ATOM 1930 C CA . ARG A 1 246 ? 18.231 10.713 -38.772 1.00 48.69 246 ARG A CA 1
ATOM 1931 C C . ARG A 1 246 ? 19.204 10.274 -39.861 1.00 48.69 246 ARG A C 1
ATOM 1933 O O . ARG A 1 246 ? 19.223 10.876 -40.934 1.00 48.69 246 ARG A O 1
ATOM 1940 N N . ARG A 1 247 ? 20.000 9.238 -39.581 1.00 46.41 247 ARG A N 1
ATOM 1941 C CA . ARG A 1 247 ? 20.866 8.606 -40.579 1.00 46.41 247 ARG A CA 1
ATOM 1942 C C . ARG A 1 247 ? 19.958 8.072 -41.687 1.00 46.41 247 ARG A C 1
ATOM 1944 O O . ARG A 1 247 ? 19.172 7.159 -41.439 1.00 46.41 247 ARG A O 1
ATOM 1951 N N . ARG A 1 248 ? 19.993 8.740 -42.840 1.00 43.59 248 ARG A N 1
ATOM 1952 C CA . ARG A 1 248 ? 19.347 8.298 -44.078 1.00 43.59 248 ARG A CA 1
ATOM 1953 C C . ARG A 1 248 ? 20.156 7.183 -44.719 1.00 43.59 248 ARG A C 1
ATOM 1955 O O . ARG A 1 248 ? 21.400 7.234 -44.592 1.00 43.59 248 ARG A O 1
#